Protein AF-A0A661F1F7-F1 (afdb_monomer)

Structure (mmCIF, N/CA/C/O backbone):
data_AF-A0A661F1F7-F1
#
_entry.id   AF-A0A661F1F7-F1
#
loop_
_atom_site.group_PDB
_atom_site.id
_atom_site.type_symbol
_atom_site.label_atom_id
_atom_site.label_alt_id
_atom_site.label_comp_id
_atom_site.label_asym_id
_atom_site.label_entity_id
_atom_site.label_seq_id
_atom_site.pdbx_PDB_ins_code
_atom_site.Cartn_x
_atom_site.Cartn_y
_atom_site.Cartn_z
_atom_site.occupancy
_atom_site.B_iso_or_equiv
_atom_site.auth_seq_id
_atom_site.auth_comp_id
_atom_site.auth_asym_id
_atom_site.auth_atom_id
_atom_site.pdbx_PDB_model_num
ATOM 1 N N . ALA A 1 1 ? -6.812 -30.779 -25.311 1.00 38.19 1 ALA A N 1
ATOM 2 C CA . ALA A 1 1 ? -6.553 -30.678 -23.864 1.00 38.19 1 ALA A CA 1
ATOM 3 C C . ALA A 1 1 ? -7.513 -29.640 -23.296 1.00 38.19 1 ALA A C 1
ATOM 5 O O . ALA A 1 1 ? -7.251 -28.452 -23.394 1.00 38.19 1 ALA A O 1
ATOM 6 N N . ALA A 1 2 ? -8.694 -30.080 -22.867 1.00 33.44 2 ALA A N 1
ATOM 7 C CA . ALA A 1 2 ? -9.775 -29.234 -22.368 1.00 33.44 2 ALA A CA 1
ATOM 8 C C . ALA A 1 2 ? -10.220 -29.859 -21.043 1.00 33.44 2 ALA A C 1
ATOM 10 O O . ALA A 1 2 ? -10.804 -30.939 -21.052 1.00 33.44 2 ALA A O 1
ATOM 11 N N . GLY A 1 3 ? -9.831 -29.260 -19.918 1.00 37.06 3 GLY A N 1
ATOM 12 C CA . GLY A 1 3 ? -10.095 -29.832 -18.592 1.00 37.06 3 GLY A CA 1
ATOM 13 C C . GLY A 1 3 ? -9.379 -29.158 -17.417 1.00 37.06 3 GLY A C 1
ATOM 14 O O . GLY A 1 3 ? -9.843 -29.289 -16.292 1.00 37.06 3 GLY A O 1
ATOM 15 N N . ASP A 1 4 ? -8.316 -28.380 -17.647 1.00 48.12 4 ASP A N 1
ATOM 16 C CA . ASP A 1 4 ? -7.450 -27.899 -16.550 1.00 48.12 4 ASP A CA 1
ATOM 17 C C . ASP A 1 4 ? -7.980 -26.671 -15.778 1.00 48.12 4 ASP A C 1
ATOM 19 O O . ASP A 1 4 ? -7.427 -26.301 -14.741 1.00 48.12 4 ASP A O 1
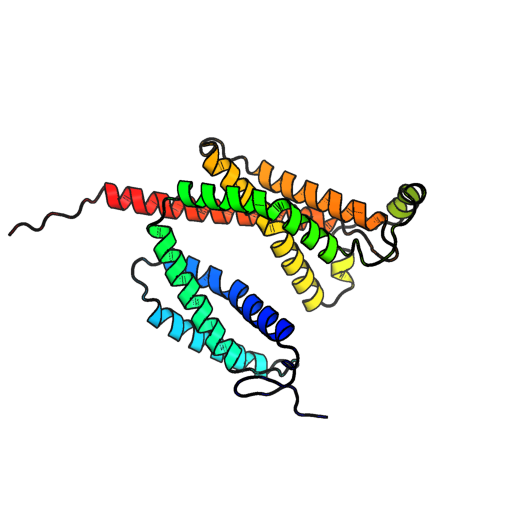ATOM 23 N N . GLY A 1 5 ? -9.065 -26.042 -16.241 1.00 46.12 5 GLY A N 1
ATOM 24 C CA . GLY A 1 5 ? -9.618 -24.814 -15.650 1.00 46.12 5 GLY A CA 1
ATOM 25 C C . GLY A 1 5 ? -10.604 -25.017 -14.494 1.00 46.12 5 GLY A C 1
ATOM 26 O O . GLY A 1 5 ? -10.891 -24.067 -13.770 1.00 46.12 5 GLY A O 1
ATOM 27 N N . PHE A 1 6 ? -11.109 -26.235 -14.271 1.00 47.19 6 PHE A N 1
ATOM 28 C CA . PHE A 1 6 ? -12.239 -26.457 -13.364 1.00 47.19 6 PHE A CA 1
ATOM 29 C C . PHE A 1 6 ? -11.905 -27.433 -12.243 1.00 47.19 6 PHE A C 1
ATOM 31 O O . PHE A 1 6 ? -11.475 -28.558 -12.484 1.00 47.19 6 PHE A O 1
ATOM 38 N N . GLY A 1 7 ? -12.156 -27.017 -11.001 1.00 53.84 7 GLY A N 1
ATOM 39 C CA . GLY A 1 7 ? -12.044 -27.900 -9.850 1.00 53.84 7 GLY A CA 1
ATOM 40 C C . GLY A 1 7 ? -12.915 -27.455 -8.685 1.00 53.84 7 GLY A C 1
ATOM 41 O O . GLY A 1 7 ? -12.852 -26.310 -8.243 1.00 53.84 7 GLY A O 1
ATOM 42 N N . TRP A 1 8 ? -13.694 -28.396 -8.146 1.00 51.69 8 TRP A N 1
ATOM 43 C CA . TRP A 1 8 ? -14.556 -28.184 -6.974 1.00 51.69 8 TRP A CA 1
ATOM 44 C C . TRP A 1 8 ? -13.779 -27.709 -5.732 1.00 51.69 8 TRP A C 1
ATOM 46 O O . TRP A 1 8 ? -14.323 -26.986 -4.902 1.00 51.69 8 TRP A O 1
ATOM 56 N N . LEU A 1 9 ? -12.496 -28.078 -5.630 1.00 51.69 9 LEU A N 1
ATOM 57 C CA . LEU A 1 9 ? -11.576 -27.641 -4.573 1.00 51.69 9 LEU A CA 1
ATOM 58 C C . LEU A 1 9 ? -10.325 -26.947 -5.136 1.00 51.69 9 LEU A C 1
ATOM 60 O O . LEU A 1 9 ? -9.917 -25.917 -4.612 1.00 51.69 9 LEU A O 1
ATOM 64 N N . LEU A 1 10 ? -9.732 -27.470 -6.213 1.00 51.47 10 LEU A N 1
ATOM 65 C CA . LEU A 1 10 ? -8.545 -26.918 -6.876 1.00 51.47 10 LEU A CA 1
ATOM 66 C C . LEU A 1 10 ? -8.661 -27.169 -8.384 1.00 51.47 10 LEU A C 1
ATOM 68 O O . LEU A 1 10 ? -8.836 -28.318 -8.781 1.00 51.47 10 LEU A O 1
ATOM 72 N N . ALA A 1 11 ? -8.560 -26.130 -9.218 1.00 50.84 11 ALA A N 1
ATOM 73 C CA . ALA A 1 11 ? -8.387 -26.317 -10.664 1.00 50.84 11 ALA A CA 1
ATOM 74 C C . ALA A 1 11 ? -6.936 -26.739 -10.971 1.00 50.84 11 ALA A C 1
ATOM 76 O O . ALA A 1 11 ? -6.026 -26.419 -10.197 1.00 50.84 11 ALA A O 1
ATOM 77 N N . GLY A 1 12 ? -6.722 -27.431 -12.096 1.00 49.00 12 GLY A N 1
ATOM 78 C CA . GLY A 1 12 ? -5.469 -28.107 -12.475 1.00 49.00 12 GLY A CA 1
ATOM 79 C C . GLY A 1 12 ? -4.208 -27.230 -12.512 1.00 49.00 12 GLY A C 1
ATOM 80 O O . GLY A 1 12 ? -3.094 -27.744 -12.453 1.00 49.00 12 GLY A O 1
ATOM 81 N N . GLU A 1 13 ? -4.348 -25.903 -12.504 1.00 51.25 13 GLU A N 1
ATOM 82 C CA . GLU A 1 13 ? -3.225 -24.960 -12.410 1.00 51.25 13 GLU A CA 1
ATOM 83 C C . GLU A 1 13 ? -2.526 -24.910 -11.028 1.00 51.25 13 GLU A C 1
ATOM 85 O O . GLU A 1 13 ? -1.436 -24.343 -10.914 1.00 51.25 13 GLU A O 1
ATOM 90 N N . CYS A 1 14 ? -3.081 -25.525 -9.971 1.00 53.84 14 CYS A N 1
ATOM 91 C CA . CYS A 1 14 ? -2.423 -25.653 -8.653 1.00 53.84 14 CYS A CA 1
ATOM 92 C C . CYS A 1 14 ? -1.445 -26.847 -8.567 1.00 53.84 14 CYS A C 1
ATOM 94 O O . CYS A 1 14 ? -1.344 -27.497 -7.531 1.00 53.84 14 CYS A O 1
ATOM 96 N N . ASN A 1 15 ? -0.669 -27.123 -9.620 1.00 52.09 15 ASN A N 1
ATOM 97 C CA . ASN A 1 15 ? 0.319 -28.216 -9.617 1.00 52.09 15 ASN A CA 1
ATOM 98 C C . ASN A 1 15 ? 1.641 -27.869 -8.882 1.00 52.09 15 ASN A C 1
ATOM 100 O O . ASN A 1 15 ? 2.529 -28.704 -8.751 1.00 52.09 15 ASN A O 1
ATOM 104 N N . ALA A 1 16 ? 1.782 -26.641 -8.363 1.00 55.47 16 ALA A N 1
ATOM 105 C CA . ALA A 1 16 ? 2.915 -26.215 -7.538 1.00 55.47 16 ALA A CA 1
ATOM 106 C C . ALA A 1 16 ? 2.420 -25.448 -6.302 1.00 55.47 16 ALA A C 1
ATOM 108 O O . ALA A 1 16 ? 1.928 -24.320 -6.413 1.00 55.47 16 ALA A O 1
ATOM 109 N N . GLY A 1 17 ? 2.575 -26.044 -5.113 1.00 66.75 17 GLY A N 1
ATOM 110 C CA . GLY A 1 17 ? 2.025 -25.528 -3.851 1.00 66.75 17 GLY A CA 1
ATOM 111 C C . GLY A 1 17 ? 2.350 -24.056 -3.561 1.00 66.75 17 GLY A C 1
ATOM 112 O O . GLY A 1 17 ? 1.501 -23.335 -3.047 1.00 66.75 17 GLY A O 1
ATOM 113 N N . LEU A 1 18 ? 3.521 -23.561 -3.980 1.00 67.44 18 LEU A N 1
ATOM 114 C CA . LEU A 1 18 ? 3.933 -22.171 -3.747 1.00 67.44 18 LEU A CA 1
ATOM 115 C C . LEU A 1 18 ? 3.101 -21.143 -4.539 1.00 67.44 18 LEU A C 1
ATOM 117 O O . LEU A 1 18 ? 2.732 -20.105 -3.994 1.00 67.44 18 LEU A O 1
ATOM 121 N N . ARG A 1 19 ? 2.773 -21.425 -5.810 1.00 66.94 19 ARG A N 1
ATOM 122 C CA . ARG A 1 19 ? 1.934 -20.531 -6.636 1.00 66.94 19 ARG A CA 1
ATOM 123 C C . ARG A 1 19 ? 0.493 -20.517 -6.139 1.00 66.94 19 ARG A C 1
ATOM 125 O O . ARG A 1 19 ? -0.134 -19.463 -6.111 1.00 66.94 19 ARG A O 1
ATOM 132 N N . CYS A 1 20 ? 0.008 -21.675 -5.696 1.00 72.25 20 CYS A N 1
ATOM 133 C CA . CYS A 1 20 ? -1.315 -21.822 -5.099 1.00 72.25 20 CYS A CA 1
ATOM 134 C C . CYS A 1 20 ? -1.430 -20.974 -3.819 1.00 72.25 20 CYS A C 1
ATOM 136 O O . CYS A 1 20 ? -2.332 -20.149 -3.692 1.00 72.25 20 CYS A O 1
ATOM 138 N N . VAL A 1 21 ? -0.453 -21.091 -2.910 1.00 72.88 21 VAL A N 1
ATOM 139 C CA . VAL A 1 21 ? -0.390 -20.298 -1.671 1.00 72.88 21 VAL A CA 1
ATOM 140 C C . VAL A 1 21 ? -0.261 -18.803 -1.961 1.00 72.88 21 VAL A C 1
ATOM 142 O O . VAL A 1 21 ? -0.979 -18.008 -1.362 1.00 72.88 21 VAL A O 1
ATOM 145 N N . ALA A 1 22 ? 0.598 -18.402 -2.902 1.00 71.12 22 ALA A N 1
ATOM 146 C CA . ALA A 1 22 ? 0.743 -16.996 -3.278 1.00 71.12 22 ALA A CA 1
ATOM 147 C C . ALA A 1 22 ? -0.571 -16.405 -3.816 1.00 71.12 22 ALA A C 1
ATOM 149 O O . ALA A 1 22 ? -0.933 -15.289 -3.445 1.00 71.12 22 ALA A O 1
ATOM 150 N N . ARG A 1 23 ? -1.319 -17.167 -4.625 1.00 74.31 23 ARG A N 1
ATOM 151 C CA . ARG A 1 23 ? -2.642 -16.768 -5.127 1.00 74.31 23 ARG A CA 1
ATOM 152 C C . ARG A 1 23 ? -3.662 -16.641 -3.994 1.00 74.31 23 AR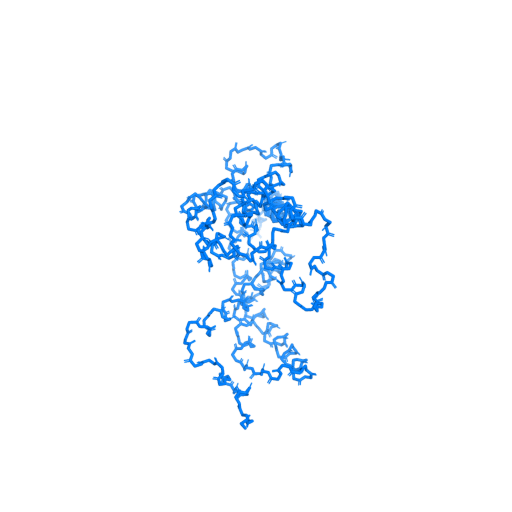G A C 1
ATOM 154 O O . ARG A 1 23 ? -4.336 -15.624 -3.902 1.00 74.31 23 ARG A O 1
ATOM 161 N N . LEU A 1 24 ? -3.706 -17.612 -3.081 1.00 75.00 24 LEU A N 1
ATOM 162 C CA . LEU A 1 24 ? -4.586 -17.606 -1.902 1.00 75.00 24 LEU A CA 1
ATOM 163 C C . LEU A 1 24 ? -4.311 -16.430 -0.951 1.00 75.00 24 LEU A C 1
ATOM 165 O O . LEU A 1 24 ? -5.241 -15.841 -0.394 1.00 75.00 24 LEU A O 1
ATOM 169 N N . ILE A 1 25 ? -3.035 -16.092 -0.758 1.00 76.88 25 ILE A N 1
ATOM 170 C CA . ILE A 1 25 ? -2.602 -14.923 0.014 1.00 76.88 25 ILE A CA 1
ATOM 171 C C . ILE A 1 25 ? -2.974 -13.635 -0.729 1.00 76.88 25 ILE A C 1
ATOM 173 O O . ILE A 1 25 ? -3.465 -12.702 -0.099 1.00 76.88 25 ILE A O 1
ATOM 177 N N . GLY A 1 26 ? -2.782 -13.590 -2.051 1.00 74.50 26 GLY A N 1
ATOM 178 C CA . GLY A 1 26 ? -3.153 -12.455 -2.898 1.00 74.50 26 GLY A CA 1
ATOM 179 C C . GLY A 1 26 ? -4.648 -12.140 -2.837 1.00 74.50 26 GLY A C 1
ATOM 180 O O . GLY A 1 26 ? -5.022 -11.005 -2.539 1.00 74.50 26 GLY A O 1
ATOM 181 N N . ASP A 1 27 ? -5.495 -13.160 -3.006 1.00 75.56 27 ASP A N 1
ATOM 182 C CA . ASP A 1 27 ? -6.951 -13.055 -2.843 1.00 75.56 27 ASP A CA 1
ATOM 183 C C . ASP A 1 27 ? -7.312 -12.520 -1.446 1.00 75.56 27 ASP A C 1
ATOM 185 O O . ASP A 1 27 ? -8.220 -11.703 -1.283 1.00 75.56 27 ASP A O 1
ATOM 189 N N . GLY A 1 28 ? -6.565 -12.941 -0.424 1.00 74.69 28 GLY A N 1
ATOM 190 C CA . GLY A 1 28 ? -6.769 -12.492 0.946 1.00 74.69 28 GLY A CA 1
ATOM 191 C C . GLY A 1 28 ? -6.383 -11.054 1.224 1.00 74.69 28 GLY A C 1
ATOM 192 O O . GLY A 1 28 ? -7.145 -10.326 1.863 1.00 74.69 28 GLY A O 1
ATOM 193 N N . LEU A 1 29 ? -5.229 -10.623 0.721 1.00 77.69 29 LEU A N 1
ATOM 194 C CA . LEU A 1 29 ? -4.752 -9.246 0.834 1.00 77.69 29 LEU A CA 1
ATOM 195 C C . LEU A 1 29 ? -5.706 -8.248 0.173 1.00 77.69 29 LEU A C 1
ATOM 197 O O . LEU A 1 29 ? -5.812 -7.120 0.647 1.00 77.69 29 LEU A O 1
ATOM 201 N N . ALA A 1 30 ? -6.430 -8.665 -0.867 1.00 78.81 30 ALA A N 1
ATOM 202 C CA . ALA A 1 30 ? -7.435 -7.829 -1.515 1.00 78.81 30 ALA A CA 1
ATOM 203 C C . ALA A 1 30 ? -8.690 -7.624 -0.645 1.00 78.81 30 ALA A C 1
ATOM 205 O O . ALA A 1 30 ? -9.259 -6.533 -0.622 1.00 78.81 30 ALA A O 1
ATOM 206 N N . VAL A 1 31 ? -9.122 -8.652 0.093 1.00 82.81 31 VAL A N 1
ATOM 207 C CA . VAL A 1 31 ? -10.411 -8.647 0.810 1.00 82.81 31 VAL A CA 1
ATOM 208 C C . VAL A 1 31 ? -10.275 -8.270 2.291 1.00 82.81 31 VAL A C 1
ATOM 210 O O . VAL A 1 31 ? -11.175 -7.655 2.866 1.00 82.81 31 VAL A O 1
ATOM 213 N N . ALA A 1 32 ? -9.147 -8.579 2.931 1.00 84.19 32 ALA A N 1
ATOM 214 C CA . ALA A 1 32 ? -8.931 -8.296 4.350 1.00 84.19 32 ALA A CA 1
ATOM 215 C C . ALA A 1 32 ? -9.079 -6.802 4.734 1.00 84.19 32 ALA A C 1
ATOM 217 O O . ALA A 1 32 ? -9.717 -6.530 5.759 1.00 84.19 32 ALA A O 1
ATOM 218 N N . PRO A 1 33 ? -8.590 -5.814 3.949 1.00 85.00 33 PRO A N 1
ATOM 219 C CA . PRO A 1 33 ? -8.785 -4.393 4.254 1.00 85.00 33 PRO A CA 1
ATOM 220 C C . PRO A 1 33 ? -10.262 -3.985 4.299 1.00 85.00 33 PRO A C 1
ATOM 222 O O . PRO A 1 33 ? -10.651 -3.177 5.143 1.00 85.00 33 PRO A O 1
ATOM 225 N N . LEU A 1 34 ? -11.102 -4.588 3.451 1.00 86.62 34 LEU A N 1
ATOM 226 C CA . LEU A 1 34 ? -12.547 -4.360 3.465 1.00 86.62 34 LEU A CA 1
ATOM 227 C C . LEU A 1 34 ? -13.161 -4.831 4.789 1.00 86.62 34 LEU A C 1
ATOM 229 O O . LEU A 1 34 ? -13.959 -4.115 5.391 1.00 86.62 34 LEU A O 1
ATOM 233 N N . GLY A 1 35 ? -12.737 -5.995 5.290 1.00 86.81 35 GLY A N 1
ATOM 234 C CA . GLY A 1 35 ? -13.143 -6.488 6.608 1.00 86.81 35 GLY A CA 1
ATOM 235 C C . GLY A 1 35 ? -12.768 -5.525 7.741 1.00 86.81 35 GLY A C 1
ATOM 236 O O . GLY A 1 35 ? -13.588 -5.255 8.621 1.00 86.81 35 GLY A O 1
ATOM 237 N N . ILE A 1 36 ? -11.564 -4.942 7.695 1.00 87.00 36 ILE A N 1
ATOM 238 C CA . ILE A 1 36 ? -11.131 -3.924 8.668 1.00 87.00 36 ILE A CA 1
ATOM 239 C C . ILE A 1 36 ? -12.044 -2.693 8.593 1.00 87.00 36 ILE A C 1
ATOM 241 O O . ILE A 1 36 ? -12.508 -2.217 9.628 1.00 87.00 36 ILE A O 1
ATOM 245 N N . LEU A 1 37 ? -12.350 -2.201 7.388 1.00 88.00 37 LEU A N 1
ATOM 246 C CA . LEU A 1 37 ? -13.219 -1.036 7.191 1.00 88.00 37 LEU A CA 1
ATOM 247 C C . LEU A 1 37 ? -14.637 -1.268 7.713 1.00 88.00 37 LEU A C 1
ATOM 249 O O . LEU A 1 37 ? -15.175 -0.411 8.412 1.00 88.00 37 LEU A O 1
ATOM 253 N N . ILE A 1 38 ? -15.210 -2.444 7.447 1.00 88.75 38 ILE A N 1
ATOM 254 C CA . ILE A 1 38 ? -16.516 -2.855 7.976 1.00 88.75 38 ILE A CA 1
ATOM 255 C C . ILE A 1 38 ? -16.498 -2.829 9.510 1.00 88.75 38 ILE A C 1
ATOM 257 O O . ILE A 1 38 ? -17.401 -2.275 10.139 1.00 88.75 38 ILE A O 1
ATOM 261 N N . A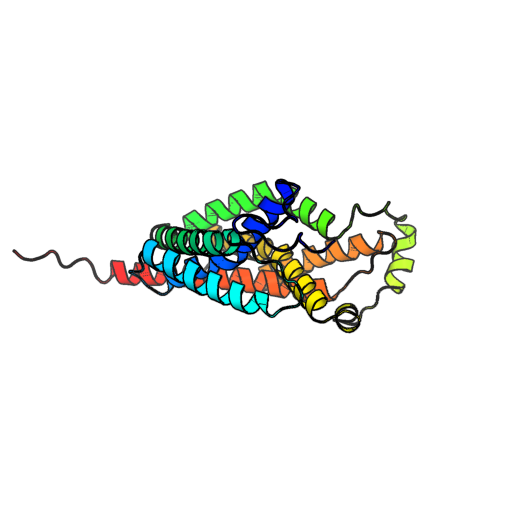LA A 1 39 ? -15.450 -3.378 10.128 1.00 88.56 39 ALA A N 1
ATOM 262 C CA . ALA A 1 39 ? -15.309 -3.336 11.576 1.00 88.56 39 ALA A CA 1
ATOM 263 C C . ALA A 1 39 ? -15.133 -1.914 12.112 1.00 88.56 39 ALA A C 1
ATOM 265 O O . ALA A 1 39 ? -15.609 -1.639 13.204 1.00 88.56 39 ALA A O 1
ATOM 266 N N . LEU A 1 40 ? -14.471 -1.002 11.400 1.00 84.50 40 LEU A N 1
ATOM 267 C CA . LEU A 1 40 ? -14.319 0.389 11.839 1.00 84.50 40 LEU A CA 1
ATOM 268 C C . LEU A 1 40 ? -15.630 1.180 11.725 1.00 84.50 40 LEU A C 1
ATOM 270 O O . LEU A 1 40 ? -15.960 1.916 12.657 1.00 84.50 40 LEU A O 1
ATOM 274 N N . ALA A 1 41 ? -16.383 0.979 10.640 1.00 86.25 41 ALA A N 1
ATOM 275 C CA . ALA A 1 41 ? -17.650 1.656 10.368 1.00 86.25 41 ALA A CA 1
ATOM 276 C C . ALA A 1 41 ? -18.779 1.223 11.316 1.00 86.25 41 ALA A C 1
ATOM 278 O O . ALA A 1 41 ? -19.595 2.047 11.720 1.00 86.25 41 ALA A O 1
ATOM 279 N N . PHE A 1 42 ? -18.807 -0.050 11.720 1.00 83.75 42 PHE A N 1
ATOM 280 C CA . PHE A 1 42 ? -19.876 -0.595 12.554 1.00 83.75 42 PHE A CA 1
ATOM 281 C C . PHE A 1 42 ? -19.334 -1.158 13.873 1.00 83.75 42 PHE A C 1
ATOM 283 O O . PHE A 1 42 ? -18.357 -1.905 13.916 1.00 83.75 42 PHE A O 1
ATOM 290 N N . SER A 1 43 ? -19.966 -0.814 14.995 1.00 71.25 43 SER A N 1
ATOM 291 C CA . SER A 1 43 ? -19.511 -1.213 16.334 1.00 71.25 43 SER A CA 1
ATOM 292 C C . SER A 1 43 ? -19.815 -2.671 16.692 1.00 71.25 43 SER A C 1
ATOM 294 O O . SER A 1 43 ? -19.042 -3.257 17.444 1.00 71.25 43 SER A O 1
ATOM 296 N N . ASN A 1 44 ? -20.875 -3.270 16.133 1.00 76.81 44 ASN A N 1
ATOM 297 C CA . ASN A 1 44 ? -21.431 -4.538 16.625 1.00 76.81 44 ASN A CA 1
ATOM 298 C C . ASN A 1 44 ? -21.557 -5.645 15.557 1.00 76.81 44 ASN A C 1
ATOM 300 O O . ASN A 1 44 ? -22.513 -6.420 15.542 1.00 76.81 44 ASN A O 1
ATOM 304 N N . ILE A 1 45 ? -20.604 -5.716 14.622 1.00 83.62 45 ILE A N 1
ATOM 305 C CA . ILE A 1 45 ? -20.598 -6.751 13.577 1.00 83.62 45 ILE A CA 1
ATOM 306 C C . ILE A 1 45 ? -19.926 -8.028 14.081 1.00 83.62 45 ILE A C 1
ATOM 308 O O . ILE A 1 45 ? -18.772 -8.018 14.494 1.00 83.62 45 ILE A O 1
ATOM 312 N N . SER A 1 46 ? -20.629 -9.158 13.997 1.00 87.12 46 SER A N 1
ATOM 313 C CA . SER A 1 46 ? -20.063 -10.467 14.335 1.00 87.12 46 SER A CA 1
ATOM 314 C C . SER A 1 46 ? -19.193 -11.014 13.188 1.00 87.12 46 SER A C 1
ATOM 316 O O . SER A 1 46 ? -19.706 -11.077 12.066 1.00 87.12 46 SER A O 1
ATOM 318 N N . PRO A 1 47 ? -17.978 -11.541 13.447 1.00 85.19 47 PRO A N 1
ATOM 319 C CA . PRO A 1 47 ? -17.134 -12.163 12.418 1.00 85.19 47 PRO A CA 1
ATOM 320 C C . PRO A 1 47 ? -17.823 -13.300 11.647 1.00 85.19 47 PRO A C 1
ATOM 322 O O . PRO A 1 47 ? -17.580 -13.481 10.460 1.00 85.19 47 PRO A O 1
ATOM 325 N N . LYS A 1 48 ? -18.737 -14.034 12.303 1.00 87.81 48 LYS A N 1
ATOM 326 C CA . LYS A 1 48 ? -19.525 -15.113 11.681 1.00 87.81 48 LYS A CA 1
ATOM 327 C C . LYS A 1 48 ? -20.444 -14.603 10.564 1.00 87.81 48 LYS A C 1
ATOM 329 O O . LYS A 1 48 ? -20.477 -15.188 9.490 1.00 87.81 48 LYS A O 1
ATOM 334 N N . ARG A 1 49 ? -21.175 -13.504 10.794 1.00 87.25 49 ARG A N 1
ATOM 335 C CA . ARG A 1 49 ? -22.037 -12.894 9.761 1.00 87.25 49 ARG A CA 1
ATOM 336 C C . ARG A 1 49 ? -21.213 -12.369 8.591 1.00 87.25 49 ARG A C 1
ATOM 338 O O . ARG A 1 49 ? -21.622 -12.533 7.448 1.00 87.25 49 ARG A O 1
ATOM 345 N N . THR A 1 50 ? -20.045 -11.789 8.860 1.00 87.56 50 THR A N 1
ATOM 346 C CA . THR A 1 50 ? -19.172 -11.290 7.794 1.00 87.56 50 THR A CA 1
ATOM 347 C C . THR A 1 50 ? -18.514 -12.414 7.002 1.00 87.56 50 THR A C 1
ATOM 349 O O . THR A 1 50 ? -18.381 -12.282 5.793 1.00 87.56 50 THR A O 1
ATOM 352 N N . PHE A 1 51 ? -18.195 -13.548 7.632 1.00 89.56 51 PHE A N 1
ATOM 353 C CA . PHE A 1 51 ? -17.784 -14.759 6.916 1.00 89.56 51 PHE A CA 1
ATOM 354 C C . PHE A 1 51 ? -18.845 -15.186 5.891 1.00 89.56 51 PHE A C 1
ATOM 356 O O . PHE A 1 51 ? -18.530 -15.336 4.715 1.00 89.56 51 PHE A O 1
ATOM 363 N N . VAL A 1 52 ? -20.113 -15.298 6.314 1.00 89.88 52 VAL A N 1
ATOM 364 C CA . VAL A 1 52 ? -21.232 -15.652 5.420 1.00 89.88 52 VAL A CA 1
ATOM 365 C C . VAL A 1 52 ? -21.399 -14.622 4.302 1.00 89.88 52 VAL A C 1
ATOM 367 O O . VAL A 1 52 ? -21.545 -15.001 3.145 1.00 89.88 52 VAL A O 1
ATOM 370 N N . ALA A 1 53 ? -21.315 -13.326 4.614 1.00 87.56 53 ALA A N 1
ATOM 371 C CA . ALA A 1 53 ? -21.373 -12.278 3.596 1.00 87.56 53 ALA A CA 1
ATOM 372 C C . ALA A 1 53 ? -20.231 -12.411 2.571 1.00 87.56 53 ALA A C 1
ATOM 374 O O . ALA A 1 53 ? -20.462 -12.289 1.371 1.00 87.56 53 ALA A O 1
ATOM 375 N N . GLY A 1 54 ? -19.016 -12.722 3.034 1.00 86.00 54 GLY A N 1
ATOM 376 C CA . GLY A 1 54 ? -17.862 -12.981 2.176 1.00 86.00 54 GLY A CA 1
ATOM 377 C C . GLY A 1 54 ? -18.042 -14.208 1.281 1.00 86.00 54 GLY A C 1
ATOM 378 O O . GLY A 1 54 ? -17.641 -14.158 0.122 1.00 86.00 54 GLY A O 1
ATOM 379 N N . LEU A 1 55 ? -18.704 -15.267 1.765 1.00 88.06 55 LEU A N 1
ATOM 380 C CA . LEU A 1 55 ? -19.075 -16.419 0.935 1.00 88.06 55 LEU A CA 1
ATOM 381 C C . LEU A 1 55 ? -20.081 -16.039 -0.154 1.00 88.06 55 LEU A C 1
ATOM 383 O O . LEU A 1 55 ? -19.886 -16.405 -1.307 1.00 88.06 55 LEU A O 1
ATOM 387 N N . VAL A 1 56 ? -21.132 -15.288 0.189 1.00 89.25 56 VAL A N 1
ATOM 388 C CA . VAL A 1 56 ? -22.165 -14.864 -0.773 1.00 89.25 56 VAL A CA 1
ATOM 389 C C . VAL A 1 56 ? -21.561 -13.980 -1.8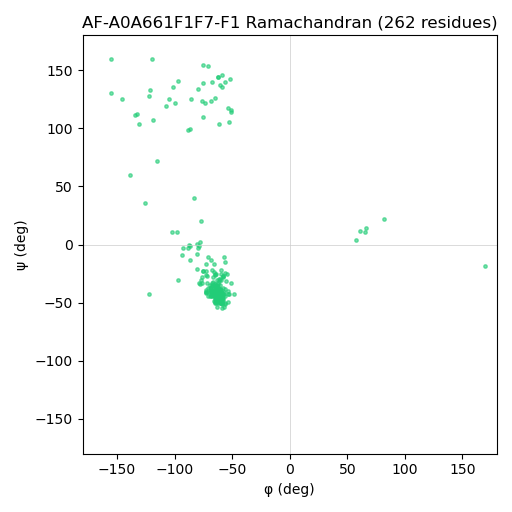64 1.00 89.25 56 VAL A C 1
ATOM 391 O O . VAL A 1 56 ? -21.768 -14.232 -3.049 1.00 89.25 56 VAL A O 1
ATOM 394 N N . ILE A 1 57 ? -20.763 -12.982 -1.474 1.00 86.50 57 ILE A N 1
ATOM 395 C CA . ILE A 1 57 ? -20.048 -12.114 -2.419 1.00 86.50 57 ILE A CA 1
ATOM 396 C C . ILE A 1 57 ? -19.063 -12.938 -3.251 1.00 86.50 57 ILE A C 1
ATOM 398 O O . ILE A 1 57 ? -18.988 -12.770 -4.464 1.00 86.50 57 ILE A O 1
ATOM 402 N N . GLY A 1 58 ? -18.323 -13.848 -2.612 1.00 85.25 58 GLY A N 1
ATOM 403 C CA . GLY A 1 58 ? -17.371 -14.722 -3.284 1.00 85.25 58 GLY A CA 1
ATOM 404 C C . GLY A 1 58 ? -18.037 -15.574 -4.359 1.00 85.25 58 GLY A C 1
ATOM 405 O O . GLY A 1 58 ? -17.520 -15.623 -5.468 1.00 85.25 58 GLY A O 1
ATOM 406 N N . LEU A 1 59 ? -19.194 -16.163 -4.053 1.00 86.12 59 LEU A N 1
ATOM 407 C CA . LEU A 1 59 ? -19.986 -16.980 -4.970 1.00 86.12 59 LEU A CA 1
ATOM 408 C C . LEU A 1 59 ? -20.554 -16.146 -6.123 1.00 86.12 59 LEU A C 1
ATOM 410 O O . LEU A 1 59 ? -20.534 -16.592 -7.265 1.00 86.12 59 LEU A O 1
ATOM 414 N N . PHE A 1 60 ? -20.997 -14.917 -5.851 1.00 85.81 60 PHE A N 1
ATOM 415 C CA . PHE A 1 60 ? -21.451 -13.999 -6.896 1.00 85.81 60 PHE A CA 1
ATOM 416 C C . PHE A 1 60 ? -20.318 -13.599 -7.851 1.00 85.81 60 PHE A C 1
ATOM 418 O O . PHE A 1 60 ? -20.499 -13.621 -9.064 1.00 85.81 60 PHE A O 1
ATOM 425 N N . ILE A 1 61 ? -19.129 -13.285 -7.326 1.00 83.06 61 ILE A N 1
ATOM 426 C CA . ILE A 1 61 ? -17.952 -12.985 -8.155 1.00 83.06 61 ILE A CA 1
ATOM 427 C C . ILE A 1 61 ? -17.555 -14.212 -8.980 1.00 83.06 61 ILE A C 1
ATOM 429 O O . ILE A 1 61 ? -17.254 -14.071 -10.159 1.00 83.06 61 ILE A O 1
ATOM 433 N N . GLU A 1 62 ? -17.585 -15.403 -8.386 1.00 82.62 62 GLU A N 1
ATOM 434 C CA . GLU A 1 62 ? -17.293 -16.657 -9.084 1.00 82.62 62 GLU A CA 1
ATOM 435 C C . GLU A 1 62 ? -18.270 -16.901 -10.244 1.00 82.62 62 GLU A C 1
ATOM 437 O O . GLU A 1 62 ? -17.868 -17.244 -11.354 1.00 82.62 62 GLU A O 1
ATOM 442 N N . PHE A 1 63 ? -19.559 -16.641 -10.006 1.00 82.50 63 PHE A N 1
ATOM 443 C CA . PHE A 1 63 ? -20.596 -16.700 -11.028 1.00 82.50 63 PHE A CA 1
ATOM 444 C C . PHE A 1 63 ? -20.343 -15.695 -12.158 1.00 82.50 63 PHE A C 1
ATOM 446 O O . PHE A 1 63 ? -20.476 -16.052 -13.321 1.00 82.50 63 PHE A O 1
ATOM 453 N N . LEU A 1 64 ? -19.922 -14.463 -11.855 1.00 81.12 64 LEU A N 1
ATOM 454 C CA . LEU A 1 64 ? -19.532 -13.494 -12.888 1.00 81.12 64 LEU A CA 1
ATOM 455 C C . LEU A 1 64 ? -18.282 -13.948 -13.661 1.00 81.12 64 LEU A C 1
ATOM 457 O O . LEU A 1 64 ? -18.225 -13.786 -14.877 1.00 81.12 64 LEU A O 1
ATOM 461 N N . GLN A 1 65 ? -17.301 -14.542 -12.975 1.00 75.94 65 GLN A N 1
ATOM 462 C CA . GLN A 1 65 ? -16.072 -15.066 -13.581 1.00 75.94 65 GLN A CA 1
ATOM 463 C C . GLN A 1 65 ? -16.335 -16.242 -14.529 1.00 75.94 65 GLN A C 1
ATOM 465 O O . GLN A 1 65 ? -15.586 -16.407 -15.488 1.00 75.94 65 GLN A O 1
ATOM 470 N N . PHE A 1 66 ? -17.425 -16.990 -14.336 1.00 70.56 66 PHE A N 1
ATOM 471 C CA . PHE A 1 66 ? -17.881 -18.017 -15.277 1.00 70.56 66 PHE A CA 1
ATOM 472 C C . PHE A 1 66 ? -18.196 -17.456 -16.675 1.00 70.56 66 PHE A C 1
ATOM 474 O O . PHE A 1 66 ? -17.998 -18.143 -17.674 1.00 70.56 66 PHE A O 1
ATOM 481 N N . PHE A 1 67 ? -18.644 -16.198 -16.765 1.00 74.44 67 PHE A N 1
ATOM 482 C CA . PHE A 1 67 ? -18.930 -15.526 -18.039 1.00 74.44 67 PHE A CA 1
ATOM 483 C C . PHE A 1 67 ? -17.708 -14.818 -18.645 1.00 74.44 67 PHE A C 1
ATOM 485 O O . PHE A 1 67 ? -17.799 -14.270 -19.743 1.00 74.44 67 PHE A O 1
ATOM 492 N N . ILE A 1 68 ? -16.564 -14.818 -17.952 1.00 73.00 68 ILE A N 1
ATOM 493 C CA . ILE A 1 68 ? -15.314 -14.217 -18.425 1.00 73.00 68 ILE A CA 1
ATOM 494 C C . ILE A 1 68 ? -14.434 -15.315 -19.036 1.00 73.00 68 ILE A C 1
ATOM 496 O O . ILE A 1 68 ? -14.326 -16.419 -18.507 1.00 73.00 68 ILE A O 1
ATOM 500 N N . ALA A 1 69 ? -13.756 -14.993 -20.143 1.00 4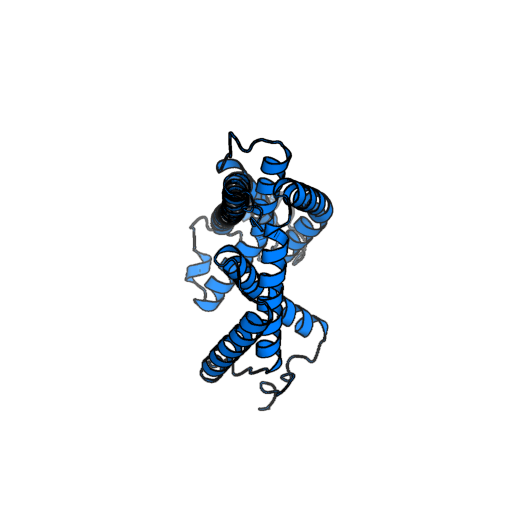7.91 69 ALA A N 1
ATOM 501 C CA . ALA A 1 69 ? -12.950 -15.923 -20.945 1.00 47.91 69 ALA A CA 1
ATOM 502 C C . ALA A 1 69 ? -11.825 -16.659 -20.182 1.00 47.91 69 ALA A C 1
ATOM 504 O O . ALA A 1 69 ? -11.237 -17.591 -20.725 1.00 47.91 69 ALA A O 1
ATOM 505 N N . SER A 1 70 ? -11.511 -16.260 -18.944 1.00 58.00 70 SER A N 1
ATOM 506 C CA . SER A 1 70 ? -10.510 -16.930 -18.116 1.00 58.00 70 SER A CA 1
ATOM 507 C C . SER A 1 70 ? -10.975 -18.287 -17.585 1.00 58.00 70 SER A C 1
ATOM 509 O O . SER A 1 70 ? -10.116 -19.121 -17.338 1.00 58.00 70 SER A O 1
ATOM 511 N N . GLY A 1 71 ? -12.283 -18.536 -17.413 1.00 50.50 71 GLY A N 1
ATOM 512 C CA . GLY A 1 71 ? -12.859 -19.865 -17.138 1.00 50.50 71 GLY A CA 1
ATOM 513 C C . GLY A 1 71 ? -12.350 -20.624 -15.899 1.00 50.50 71 GLY A C 1
ATOM 514 O O . GLY A 1 71 ? -12.756 -21.763 -15.690 1.00 50.50 71 GLY A O 1
ATOM 515 N N . VAL A 1 72 ? -11.471 -20.043 -15.074 1.00 57.69 72 VAL A N 1
ATOM 516 C CA . VAL A 1 72 ? -10.927 -20.710 -13.885 1.00 57.69 72 VAL A CA 1
ATOM 517 C C . VAL A 1 72 ? -11.866 -20.481 -12.714 1.00 57.69 72 VAL A C 1
ATOM 519 O O . VAL A 1 72 ? -11.807 -19.423 -12.088 1.00 57.69 72 VAL A O 1
ATOM 522 N N . SER A 1 73 ? -12.700 -21.481 -12.415 1.00 55.44 73 SER A N 1
ATOM 523 C CA . SER A 1 73 ? -13.528 -21.484 -11.211 1.00 55.44 73 SER A CA 1
ATOM 524 C C . SER A 1 73 ? -12.977 -22.437 -10.147 1.00 55.44 73 SER A C 1
ATOM 526 O O . SER A 1 73 ? -12.743 -23.620 -10.413 1.00 55.44 73 SER A O 1
ATOM 528 N N . GLN A 1 74 ? -12.742 -21.912 -8.942 1.00 67.38 74 GLN A N 1
ATOM 529 C CA . GLN A 1 74 ? -12.224 -22.642 -7.787 1.00 67.38 74 GLN A CA 1
ATOM 530 C C . GLN A 1 74 ? -13.051 -22.330 -6.537 1.00 67.38 74 GLN A C 1
ATOM 532 O O . GLN A 1 74 ? -12.953 -21.246 -5.956 1.00 67.38 74 GLN A O 1
ATOM 537 N N . GLY A 1 75 ? -13.783 -23.331 -6.038 1.00 69.38 75 GLY A N 1
ATOM 538 C CA . GLY A 1 75 ? -14.577 -23.213 -4.806 1.00 69.38 75 GLY A CA 1
ATOM 539 C C . GLY A 1 75 ? -13.764 -22.777 -3.575 1.00 69.38 75 GLY A C 1
ATOM 540 O O . GLY A 1 75 ? -14.299 -22.139 -2.665 1.00 69.38 75 GLY A O 1
ATOM 541 N N . LEU A 1 76 ? -12.449 -23.032 -3.563 1.00 76.06 76 LEU A N 1
ATOM 542 C CA . LEU A 1 76 ? -11.544 -22.584 -2.504 1.00 76.06 76 LEU A CA 1
ATOM 543 C C . LEU A 1 76 ? -11.388 -21.055 -2.448 1.00 76.06 76 LEU A C 1
ATOM 545 O O . LEU A 1 76 ? -11.260 -20.514 -1.351 1.00 76.06 76 LEU A O 1
ATOM 549 N N . SER A 1 77 ? -11.457 -20.337 -3.578 1.00 75.69 77 SER A N 1
ATOM 550 C CA . SER A 1 77 ? -11.378 -18.865 -3.570 1.00 75.69 77 SER A CA 1
ATOM 551 C C . SER A 1 77 ? -12.577 -18.264 -2.830 1.00 75.69 77 SER A C 1
ATOM 553 O O . SER A 1 77 ? -12.407 -17.364 -2.007 1.00 75.69 77 SER A O 1
ATOM 555 N N . VAL A 1 78 ? -13.779 -18.832 -3.002 1.00 83.25 78 VAL A N 1
ATOM 556 C CA . VAL A 1 78 ? -14.988 -18.410 -2.272 1.00 83.25 78 VAL A CA 1
ATOM 557 C C . VAL A 1 78 ? -14.809 -18.575 -0.761 1.00 83.25 78 VAL A C 1
ATOM 559 O O . VAL A 1 78 ? -15.027 -17.621 -0.009 1.00 83.25 78 VAL A O 1
ATOM 562 N N . LEU A 1 79 ? -14.358 -19.752 -0.310 1.00 84.50 79 LEU A N 1
ATOM 563 C CA . LEU A 1 79 ? -14.109 -20.008 1.113 1.00 84.50 79 LEU A CA 1
ATOM 564 C C . LEU A 1 79 ? -13.078 -19.034 1.686 1.00 84.50 79 LEU A C 1
ATOM 566 O O . LEU A 1 79 ? -13.292 -18.449 2.749 1.00 84.50 79 LEU A O 1
ATOM 570 N N . MET A 1 80 ? -11.983 -18.819 0.962 1.00 83.62 80 MET A N 1
ATOM 571 C CA . MET A 1 80 ? -10.897 -17.960 1.419 1.00 83.62 80 MET A CA 1
ATOM 572 C C . MET A 1 80 ? -11.316 -16.494 1.472 1.00 83.62 80 MET A C 1
ATOM 574 O O . MET A 1 80 ? -10.978 -15.820 2.441 1.00 83.62 80 MET A O 1
ATOM 578 N N . ARG A 1 81 ? -12.130 -16.004 0.527 1.00 85.94 81 ARG A N 1
ATOM 579 C CA . ARG A 1 81 ? -12.733 -14.659 0.604 1.00 85.94 81 ARG A CA 1
ATOM 580 C C . ARG A 1 81 ? -13.545 -14.488 1.891 1.00 85.94 81 ARG A C 1
ATOM 582 O O . ARG A 1 81 ? -13.396 -13.473 2.569 1.00 85.94 81 ARG A O 1
ATOM 589 N N . GLY A 1 82 ? -14.327 -15.498 2.281 1.00 87.44 82 GLY A N 1
ATOM 590 C CA . GLY A 1 82 ? -15.017 -15.532 3.575 1.00 87.44 82 GLY A CA 1
ATOM 591 C C . GLY A 1 82 ? -14.055 -15.451 4.766 1.00 87.44 82 GLY A C 1
ATOM 592 O O . GLY A 1 82 ? -14.230 -14.602 5.647 1.00 87.44 82 GLY A O 1
ATOM 593 N N . VAL A 1 83 ? -13.020 -16.303 4.789 1.00 89.31 83 VAL A N 1
ATOM 594 C CA . VAL A 1 83 ? -12.014 -16.358 5.870 1.00 89.31 83 VAL A CA 1
ATOM 595 C C . VAL A 1 83 ? -11.288 -15.022 6.024 1.00 89.31 83 VAL A C 1
ATOM 597 O O . VAL A 1 83 ? -11.224 -14.482 7.128 1.00 89.31 83 VAL A O 1
ATOM 600 N N . TRP A 1 84 ? -10.772 -14.461 4.932 1.00 89.56 84 TRP A N 1
ATOM 601 C CA . TRP A 1 84 ? -9.996 -13.222 4.948 1.00 89.56 84 TRP A CA 1
ATOM 602 C C . TRP A 1 84 ? -10.835 -12.005 5.331 1.00 89.56 84 TRP A C 1
ATOM 604 O O . TRP A 1 84 ? -10.359 -11.136 6.064 1.00 89.56 84 TRP A O 1
ATOM 614 N N . LEU A 1 85 ? -12.103 -11.962 4.914 1.00 90.19 85 LEU A N 1
ATOM 615 C CA . LEU A 1 85 ? -13.019 -10.895 5.302 1.00 90.19 85 LEU A CA 1
ATOM 616 C C . LEU A 1 85 ? -13.351 -10.959 6.801 1.00 90.19 85 LEU A C 1
ATOM 618 O O . LEU A 1 85 ? -13.306 -9.941 7.497 1.00 90.19 85 LEU A O 1
ATOM 622 N N . ALA A 1 86 ? -13.618 -12.158 7.327 1.00 89.94 86 ALA A N 1
ATOM 623 C CA . ALA A 1 86 ? -13.841 -12.370 8.756 1.00 89.94 86 ALA A CA 1
ATOM 624 C C . ALA A 1 86 ? -12.587 -12.062 9.592 1.00 89.94 86 ALA A C 1
ATOM 626 O O . ALA A 1 86 ? -12.687 -11.427 10.646 1.00 89.94 86 ALA A O 1
ATOM 627 N N . PHE A 1 87 ? -11.408 -12.452 9.100 1.00 90.56 87 PHE A N 1
ATOM 628 C CA . PHE A 1 87 ? -10.122 -12.116 9.704 1.00 90.56 87 PHE A CA 1
ATOM 629 C C . PHE A 1 87 ? -9.898 -10.600 9.748 1.00 90.56 87 PHE A C 1
ATOM 631 O O . PHE A 1 87 ? -9.523 -10.070 10.793 1.00 90.56 87 PHE A O 1
ATOM 638 N N . GLY A 1 88 ? -10.207 -9.884 8.662 1.00 89.81 88 GLY A N 1
ATOM 639 C CA . GLY A 1 88 ? -10.159 -8.423 8.614 1.00 89.81 88 GLY A CA 1
ATOM 640 C C . GLY A 1 88 ? -11.066 -7.766 9.658 1.00 89.81 88 GLY A C 1
ATOM 641 O O . GLY A 1 88 ? -10.634 -6.853 10.360 1.00 89.81 88 GLY A O 1
ATOM 642 N N . VAL A 1 89 ? -12.295 -8.269 9.838 1.00 90.50 89 VAL A N 1
ATOM 643 C CA . VAL A 1 89 ? -13.207 -7.772 10.886 1.00 90.50 89 VAL A CA 1
ATOM 644 C C . VAL A 1 89 ? -12.644 -8.011 12.282 1.00 90.50 89 VAL A C 1
ATOM 646 O O . VAL A 1 89 ? -12.631 -7.097 13.107 1.00 90.50 89 VAL A O 1
ATOM 649 N N . TRP A 1 90 ? -12.162 -9.225 12.552 1.00 91.38 90 TRP A N 1
ATOM 650 C CA . TRP A 1 90 ? -11.538 -9.561 13.832 1.00 91.38 90 TRP A CA 1
ATOM 651 C C . TRP A 1 90 ? -10.336 -8.655 14.124 1.00 91.38 90 TRP A C 1
ATOM 653 O O . TRP A 1 90 ? -10.211 -8.118 15.227 1.00 91.38 90 TRP A O 1
ATOM 663 N N . LEU A 1 91 ? -9.489 -8.413 13.120 1.00 88.44 91 LEU A N 1
ATOM 664 C CA . LEU A 1 91 ? -8.344 -7.519 13.237 1.00 88.44 91 LEU A CA 1
ATOM 665 C C . LEU A 1 91 ? -8.789 -6.075 13.509 1.00 88.44 91 LEU A C 1
ATOM 667 O O . LEU A 1 91 ? -8.269 -5.444 14.428 1.00 88.44 91 LEU A O 1
ATOM 671 N N . GLY A 1 92 ? -9.799 -5.572 12.794 1.00 86.31 92 GLY A N 1
ATOM 672 C CA . GLY A 1 92 ? -10.367 -4.240 13.021 1.00 86.31 92 GLY A CA 1
ATOM 673 C C . GLY A 1 92 ? -10.954 -4.066 14.428 1.00 86.31 92 GLY A C 1
ATOM 674 O O . GLY A 1 92 ? -10.744 -3.037 15.070 1.00 86.31 92 GLY A O 1
ATOM 675 N N . GLN A 1 93 ? -11.608 -5.095 14.974 1.00 87.31 93 GLN A N 1
ATOM 676 C CA . GLN A 1 93 ? -12.077 -5.096 16.367 1.00 87.31 93 GLN A CA 1
ATOM 677 C C . GLN A 1 93 ? -10.917 -5.045 17.367 1.00 87.31 93 GLN A C 1
ATOM 679 O O . GLN A 1 93 ? -10.977 -4.300 18.347 1.00 87.31 93 GLN A O 1
ATOM 684 N N . ARG A 1 94 ? -9.829 -5.782 17.112 1.00 86.94 94 ARG A N 1
ATOM 685 C CA . ARG A 1 94 ? -8.609 -5.701 17.931 1.00 86.94 94 ARG A CA 1
ATOM 686 C C . ARG A 1 94 ? -7.945 -4.328 17.833 1.00 86.94 94 ARG A C 1
ATOM 688 O O . ARG A 1 94 ? -7.460 -3.827 18.847 1.00 86.94 94 ARG A O 1
ATOM 695 N N . MET A 1 95 ? -7.979 -3.681 16.667 1.00 84.44 95 MET A N 1
ATOM 696 C CA . MET A 1 95 ? -7.470 -2.316 16.488 1.00 84.44 95 MET A CA 1
ATOM 697 C C . MET A 1 95 ? -8.246 -1.283 17.316 1.00 84.44 95 MET A C 1
ATOM 699 O O . MET A 1 95 ? -7.614 -0.391 17.873 1.00 84.44 95 MET A O 1
ATOM 703 N N . LYS A 1 96 ? -9.570 -1.432 17.486 1.00 82.81 96 LYS A N 1
ATOM 704 C CA . LYS A 1 96 ? -10.367 -0.580 18.401 1.00 82.81 96 LYS A CA 1
ATOM 705 C C . LYS A 1 96 ? -9.868 -0.635 19.846 1.00 82.81 96 LYS A C 1
ATOM 707 O O . LYS A 1 96 ? -9.834 0.380 20.542 1.00 82.81 96 LYS A O 1
ATOM 712 N N . MET A 1 97 ? -9.434 -1.814 20.286 1.00 80.56 97 MET A N 1
ATOM 713 C CA . MET A 1 97 ? -8.893 -2.021 21.632 1.00 80.56 97 MET A CA 1
ATOM 714 C C . MET A 1 97 ? -7.434 -1.539 21.747 1.00 80.56 97 MET A C 1
ATOM 716 O O . MET A 1 97 ? -7.018 -1.034 22.792 1.00 80.56 97 MET A O 1
ATOM 720 N N . ALA A 1 98 ? -6.643 -1.640 20.676 1.00 82.69 98 ALA A N 1
ATOM 721 C CA . ALA A 1 98 ? -5.223 -1.296 20.672 1.00 82.69 98 ALA A CA 1
ATOM 722 C C . ALA A 1 98 ? -4.970 0.221 20.658 1.00 82.69 98 ALA A C 1
ATOM 724 O O . ALA A 1 98 ? -5.636 0.986 19.969 1.00 82.69 98 ALA A O 1
ATOM 725 N N . LYS A 1 99 ? -3.980 0.705 21.426 1.00 84.88 99 LYS A N 1
ATOM 726 C CA . LYS A 1 99 ? -3.569 2.123 21.382 1.00 84.88 99 LYS A CA 1
ATOM 727 C C . LYS A 1 99 ? -2.902 2.431 20.030 1.00 84.88 99 LYS A C 1
ATOM 729 O O . LYS A 1 99 ? -1.888 1.790 19.754 1.00 84.88 99 LYS A O 1
ATOM 734 N N . PRO A 1 100 ? -3.374 3.419 19.237 1.00 83.56 100 PRO A N 1
ATOM 735 C CA . PRO A 1 100 ? -2.774 3.728 17.934 1.00 83.56 100 PRO A CA 1
ATOM 736 C C . PRO A 1 100 ? -1.265 3.978 18.011 1.00 83.56 100 PRO A C 1
ATOM 738 O O . PRO A 1 100 ? -0.510 3.419 17.225 1.00 83.56 100 PRO A O 1
ATOM 741 N N . GLY A 1 101 ? -0.796 4.679 19.050 1.00 85.94 101 GLY A N 1
ATOM 742 C CA . GLY A 1 101 ? 0.639 4.874 19.284 1.00 85.94 101 GLY A CA 1
ATOM 743 C C . GLY A 1 101 ? 1.426 3.583 19.564 1.00 85.94 101 GLY A C 1
ATOM 744 O O . GLY A 1 101 ? 2.597 3.490 19.209 1.00 85.94 101 GLY A O 1
ATOM 745 N N . ALA A 1 102 ? 0.812 2.559 20.168 1.00 88.00 102 ALA A N 1
ATOM 746 C CA . ALA A 1 102 ? 1.456 1.254 20.351 1.00 88.00 102 ALA A CA 1
ATOM 747 C C . ALA A 1 102 ? 1.555 0.493 19.019 1.00 88.00 102 ALA A C 1
ATOM 749 O O . ALA A 1 102 ? 2.602 -0.076 18.716 1.00 88.00 102 ALA A O 1
ATOM 750 N N . VAL A 1 103 ? 0.500 0.551 18.201 1.00 89.50 103 VAL A N 1
ATOM 751 C CA . VAL A 1 103 ? 0.482 -0.026 16.848 1.00 89.50 103 VAL A CA 1
ATOM 752 C C . VAL A 1 103 ? 1.525 0.658 15.958 1.00 89.50 103 VAL A C 1
ATOM 754 O O . VAL A 1 103 ? 2.324 -0.026 15.324 1.00 89.50 103 VAL A O 1
ATOM 757 N N . ALA A 1 104 ? 1.606 1.990 15.994 1.00 91.75 104 ALA A N 1
ATOM 758 C CA . ALA A 1 104 ? 2.622 2.760 15.279 1.00 91.75 104 ALA A CA 1
ATOM 759 C C . ALA A 1 104 ? 4.051 2.367 15.691 1.00 91.75 104 ALA A C 1
ATOM 761 O O . ALA A 1 104 ? 4.907 2.187 14.831 1.00 91.75 104 ALA A O 1
ATOM 762 N N . LYS A 1 105 ? 4.320 2.152 16.989 1.00 92.50 105 LYS A N 1
ATOM 763 C CA . LYS A 1 105 ? 5.635 1.670 17.461 1.00 92.50 105 LYS A CA 1
ATOM 764 C C . LYS A 1 105 ? 5.993 0.299 16.889 1.00 92.50 105 LYS A C 1
ATOM 766 O O . LYS A 1 105 ? 7.142 0.094 16.504 1.00 92.50 105 LYS A O 1
ATOM 771 N N . ILE A 1 106 ? 5.037 -0.630 16.847 1.00 93.81 106 ILE A N 1
ATOM 772 C CA . ILE A 1 106 ? 5.249 -1.968 16.279 1.00 93.81 106 ILE A CA 1
ATOM 773 C C . ILE A 1 106 ? 5.532 -1.857 14.781 1.00 93.81 106 ILE A C 1
ATOM 775 O O . ILE A 1 106 ? 6.537 -2.386 14.316 1.00 93.81 106 ILE A O 1
ATOM 779 N N . ILE A 1 107 ? 4.697 -1.118 14.047 1.00 93.75 107 ILE A N 1
ATOM 780 C CA . ILE A 1 107 ? 4.855 -0.919 12.602 1.00 93.75 107 ILE A CA 1
ATOM 781 C C . ILE A 1 107 ? 6.191 -0.252 12.286 1.00 93.75 107 ILE A C 1
ATOM 783 O O . ILE A 1 107 ? 6.886 -0.706 11.388 1.00 93.75 107 ILE A O 1
ATOM 787 N N . TRP A 1 108 ? 6.600 0.767 13.044 1.00 95.25 108 TRP A N 1
ATOM 788 C CA . TRP A 1 108 ? 7.890 1.424 12.843 1.00 95.25 108 TRP A CA 1
ATOM 789 C C . TRP A 1 108 ? 9.073 0.473 13.072 1.00 95.25 108 TRP A C 1
ATOM 791 O O . TRP A 1 108 ? 9.996 0.432 12.264 1.00 95.25 108 TRP A O 1
ATOM 801 N N . ARG A 1 109 ? 9.038 -0.344 14.134 1.00 95.12 109 ARG A N 1
ATOM 802 C CA . ARG A 1 109 ? 10.078 -1.359 14.385 1.00 95.12 109 ARG A CA 1
ATOM 803 C C . ARG A 1 109 ? 10.137 -2.396 13.267 1.00 95.12 109 ARG A C 1
ATOM 805 O O . ARG A 1 109 ? 11.224 -2.712 12.796 1.00 95.12 109 ARG A O 1
ATOM 812 N N . LEU A 1 110 ? 8.981 -2.896 12.830 1.00 94.62 110 LEU A N 1
ATOM 813 C CA . LEU A 1 110 ? 8.899 -3.841 11.718 1.00 94.62 110 LEU A CA 1
ATOM 814 C C . LEU A 1 110 ? 9.389 -3.214 10.413 1.00 94.62 110 LEU A C 1
ATOM 816 O O . LEU A 1 110 ? 10.127 -3.866 9.689 1.00 94.62 110 LEU A O 1
ATOM 820 N N . ALA A 1 111 ? 9.050 -1.953 10.141 1.00 94.06 111 ALA A N 1
ATOM 821 C CA . ALA A 1 111 ? 9.517 -1.233 8.961 1.00 94.06 111 ALA A CA 1
ATOM 822 C C . ALA A 1 111 ? 11.047 -1.121 8.931 1.00 94.06 111 ALA A C 1
ATOM 824 O O . ALA A 1 111 ? 11.641 -1.303 7.876 1.00 94.06 111 ALA A O 1
ATOM 825 N N . LEU A 1 112 ? 11.692 -0.886 10.080 1.00 94.56 112 LEU A N 1
ATOM 826 C CA . LEU A 1 112 ? 13.155 -0.859 10.174 1.00 94.56 112 LEU A CA 1
ATOM 827 C C . LEU A 1 112 ? 13.784 -2.240 9.948 1.00 94.56 112 LEU A C 1
ATOM 829 O O . LEU A 1 112 ? 14.757 -2.348 9.209 1.00 94.56 112 LEU A O 1
ATOM 833 N N . ILE A 1 113 ? 13.220 -3.295 10.547 1.00 96.19 113 ILE A N 1
ATOM 834 C CA . ILE A 1 113 ? 13.714 -4.675 10.388 1.00 96.19 113 ILE A CA 1
ATOM 835 C C . ILE A 1 113 ? 13.540 -5.155 8.941 1.00 96.19 113 ILE A C 1
ATOM 837 O O . ILE A 1 113 ? 14.424 -5.794 8.375 1.00 96.19 113 ILE A O 1
ATOM 841 N N . LEU A 1 114 ? 12.398 -4.834 8.333 1.00 94.38 114 LEU A N 1
ATOM 842 C CA . LEU A 1 114 ? 12.029 -5.275 6.992 1.00 94.38 114 LEU A CA 1
ATOM 843 C C . LEU A 1 114 ? 12.532 -4.342 5.889 1.00 94.38 114 LEU A C 1
ATOM 845 O O . LEU A 1 114 ? 12.304 -4.651 4.725 1.00 94.38 114 LEU A O 1
ATOM 849 N N . LEU A 1 115 ? 13.232 -3.249 6.210 1.00 93.69 115 LEU A N 1
ATOM 850 C CA . LEU A 1 115 ? 13.686 -2.275 5.216 1.00 93.69 115 LEU A CA 1
ATOM 851 C C . LEU A 1 115 ? 14.582 -2.918 4.151 1.00 93.69 115 LEU A C 1
ATOM 853 O O . LEU A 1 115 ? 14.326 -2.758 2.962 1.00 93.69 115 LEU A O 1
ATOM 857 N N . LEU A 1 116 ? 15.610 -3.664 4.566 1.00 94.81 116 LEU A N 1
ATOM 858 C CA . LEU A 1 116 ? 16.527 -4.330 3.635 1.00 94.81 116 LEU A CA 1
ATOM 859 C C . LEU A 1 116 ? 15.822 -5.414 2.798 1.00 94.81 116 LEU A C 1
ATOM 861 O O . LEU A 1 116 ? 15.929 -5.352 1.572 1.00 94.81 116 LEU A O 1
ATOM 865 N N . PRO A 1 117 ? 15.055 -6.352 3.398 1.00 95.38 117 PRO A N 1
ATOM 866 C CA . PRO A 1 117 ? 14.234 -7.286 2.629 1.00 95.38 117 PRO A CA 1
ATOM 867 C C . PRO A 1 117 ? 13.291 -6.590 1.643 1.00 95.38 117 PRO A C 1
ATOM 869 O O . PRO A 1 117 ? 13.180 -7.012 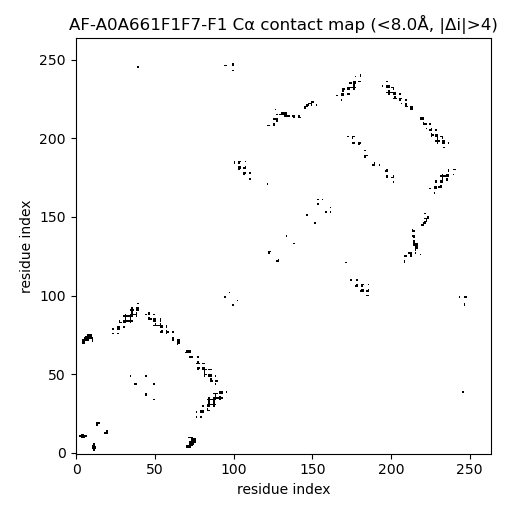0.497 1.00 95.38 117 PRO A O 1
ATOM 872 N N . TYR A 1 118 ? 12.643 -5.503 2.063 1.00 93.81 118 TYR A N 1
ATOM 873 C CA . TYR A 1 118 ? 11.742 -4.723 1.223 1.00 93.81 118 TYR A CA 1
ATOM 874 C C . TYR A 1 118 ? 12.471 -4.118 0.021 1.00 93.81 118 TYR A C 1
ATOM 876 O O . TYR A 1 118 ? 12.032 -4.317 -1.108 1.00 93.81 118 TYR A O 1
ATOM 884 N N . LEU A 1 119 ? 13.603 -3.441 0.235 1.00 94.69 119 LEU A N 1
ATOM 885 C CA . LEU A 1 119 ? 14.393 -2.857 -0.852 1.00 94.69 119 LEU A CA 1
ATOM 886 C C . LEU A 1 119 ? 14.880 -3.922 -1.840 1.00 94.69 119 LEU A C 1
ATOM 888 O O . LEU A 1 119 ? 14.850 -3.691 -3.047 1.00 94.69 119 LEU A O 1
ATOM 892 N N . LEU A 1 120 ? 15.265 -5.102 -1.345 1.00 93.88 120 LEU A N 1
ATOM 893 C CA . LEU A 1 120 ? 15.648 -6.229 -2.192 1.00 93.88 120 LEU A CA 1
ATOM 894 C C . LEU A 1 120 ? 14.470 -6.716 -3.040 1.00 93.88 120 LEU A C 1
ATOM 896 O O . LEU A 1 120 ? 14.623 -6.895 -4.245 1.00 93.88 120 LEU A O 1
ATOM 900 N N . VAL A 1 121 ? 13.286 -6.881 -2.443 1.00 91.81 121 VAL A N 1
ATOM 901 C CA . VAL A 1 121 ? 12.070 -7.263 -3.177 1.00 91.81 121 VAL A CA 1
ATOM 902 C C . VAL A 1 121 ? 11.727 -6.218 -4.237 1.00 91.81 121 VAL A C 1
ATOM 904 O O . VAL A 1 121 ? 11.476 -6.586 -5.381 1.00 91.81 121 VAL A O 1
ATOM 907 N N . VAL A 1 122 ? 11.777 -4.926 -3.906 1.00 92.62 122 VAL A N 1
ATOM 908 C CA . VAL A 1 122 ? 11.535 -3.843 -4.871 1.00 92.62 122 VAL A CA 1
ATOM 909 C C . VAL A 1 122 ? 12.551 -3.889 -6.017 1.00 92.62 122 VAL A C 1
ATOM 911 O O . VAL A 1 122 ? 12.153 -3.782 -7.172 1.00 92.62 122 VAL A O 1
ATOM 914 N N . ALA A 1 123 ? 13.838 -4.113 -5.739 1.00 91.19 123 ALA A N 1
ATOM 915 C CA . ALA A 1 123 ? 14.869 -4.239 -6.772 1.00 91.19 123 ALA A CA 1
ATOM 916 C C . ALA A 1 123 ? 14.641 -5.462 -7.684 1.00 91.19 123 ALA A C 1
ATOM 918 O O . ALA A 1 123 ? 14.772 -5.365 -8.907 1.00 91.19 123 ALA A O 1
ATOM 919 N N . VAL A 1 124 ? 14.245 -6.604 -7.110 1.00 90.31 124 VAL A N 1
ATOM 920 C CA . VAL A 1 124 ? 13.882 -7.811 -7.870 1.00 90.31 124 VAL A CA 1
ATOM 921 C C . VAL A 1 124 ? 12.668 -7.549 -8.760 1.00 90.31 124 VAL A C 1
ATOM 923 O O . VAL A 1 124 ? 12.725 -7.834 -9.955 1.00 90.31 124 VAL A O 1
ATOM 926 N N . LEU A 1 125 ? 11.601 -6.955 -8.218 1.00 88.19 125 LEU A N 1
ATOM 927 C CA . LEU A 1 125 ? 10.382 -6.622 -8.968 1.00 88.19 125 LEU A CA 1
ATOM 928 C C . LEU A 1 125 ? 10.634 -5.570 -10.055 1.00 88.19 125 LEU A C 1
ATOM 930 O O . LEU A 1 125 ? 10.062 -5.647 -11.140 1.00 88.19 125 LEU A O 1
ATOM 934 N N . ALA A 1 126 ? 11.540 -4.625 -9.803 1.00 87.44 126 ALA A N 1
ATOM 935 C CA . ALA A 1 126 ? 11.998 -3.654 -10.788 1.00 87.44 126 ALA A CA 1
ATOM 936 C C . ALA A 1 126 ? 12.832 -4.284 -11.919 1.00 87.44 126 ALA A C 1
ATOM 938 O O . ALA A 1 126 ? 13.052 -3.643 -12.948 1.00 87.44 126 ALA A O 1
ATOM 939 N N . GLY A 1 127 ? 13.280 -5.533 -11.754 1.00 87.75 127 GLY A N 1
ATOM 940 C CA . GLY A 1 127 ? 14.073 -6.263 -12.736 1.00 87.75 127 GLY A CA 1
ATOM 941 C C . GLY A 1 127 ? 15.564 -5.936 -12.704 1.00 87.75 127 GLY A C 1
ATOM 942 O O . GLY A 1 127 ? 16.247 -6.172 -13.696 1.00 87.75 127 GLY A O 1
ATOM 943 N N . TRP A 1 128 ? 16.091 -5.420 -11.587 1.00 89.25 128 TRP A N 1
ATOM 944 C CA . TRP A 1 128 ? 17.521 -5.101 -11.455 1.00 89.25 128 TRP A CA 1
ATOM 945 C C . TRP A 1 128 ? 18.437 -6.315 -11.645 1.00 89.25 128 TRP A C 1
ATOM 947 O O . TRP A 1 128 ? 19.582 -6.160 -12.050 1.00 89.25 128 TRP A O 1
ATOM 957 N N . PHE A 1 129 ? 17.934 -7.521 -11.381 1.00 89.06 129 PHE A N 1
ATOM 958 C CA . PHE A 1 129 ? 18.682 -8.774 -11.516 1.00 89.06 129 PHE A CA 1
ATOM 959 C C . PHE A 1 129 ? 18.320 -9.555 -12.787 1.00 89.06 129 PHE A C 1
ATOM 961 O O . PHE A 1 129 ? 18.683 -10.719 -12.917 1.00 89.06 129 PHE A O 1
ATOM 968 N N . SER A 1 130 ? 17.574 -8.948 -13.719 1.00 86.75 130 SER A N 1
ATOM 969 C CA . SER A 1 130 ? 17.161 -9.621 -14.957 1.00 86.75 130 SER A CA 1
ATOM 970 C C . SER A 1 130 ? 18.294 -9.761 -15.979 1.00 86.75 130 SER A C 1
ATOM 972 O O . SER A 1 130 ? 18.213 -10.630 -16.841 1.00 86.75 130 SER A O 1
ATOM 974 N N . ALA A 1 131 ? 19.328 -8.920 -15.904 1.00 86.19 131 ALA A N 1
ATOM 975 C CA . ALA A 1 131 ? 20.472 -8.936 -16.810 1.00 86.19 131 ALA A CA 1
ATOM 976 C C . ALA A 1 131 ? 21.720 -8.326 -16.137 1.00 86.19 131 ALA A C 1
ATOM 978 O O . ALA A 1 131 ? 21.577 -7.569 -15.170 1.00 86.19 131 ALA A O 1
ATOM 979 N N . PRO A 1 132 ? 22.938 -8.622 -16.634 1.00 87.44 132 PRO A N 1
ATOM 980 C CA . PRO A 1 132 ? 24.158 -7.959 -16.181 1.00 87.44 132 PRO A CA 1
ATOM 981 C C . PRO A 1 132 ? 24.067 -6.448 -16.401 1.00 87.44 132 PRO A C 1
ATOM 983 O O . PRO A 1 132 ? 23.636 -5.998 -17.462 1.00 87.44 132 PRO A O 1
ATOM 986 N N . TRP A 1 133 ? 24.476 -5.671 -15.401 1.00 88.56 133 TRP A N 1
ATOM 987 C CA . TRP A 1 133 ? 24.447 -4.215 -15.491 1.00 88.56 133 TRP A CA 1
ATOM 988 C C . TRP A 1 133 ? 25.459 -3.719 -16.519 1.00 88.56 133 TRP A C 1
ATOM 990 O O . TRP A 1 133 ? 26.589 -4.207 -16.598 1.00 88.56 133 TRP A O 1
ATOM 1000 N N . LEU A 1 134 ? 25.050 -2.719 -17.289 1.00 87.44 134 LEU A N 1
ATOM 1001 C CA . LEU A 1 134 ? 25.906 -2.031 -18.238 1.00 87.44 134 LEU A CA 1
ATOM 1002 C C . LEU A 1 134 ? 26.931 -1.159 -17.499 1.00 87.44 134 LEU A C 1
ATOM 1004 O O . LEU A 1 134 ? 26.674 -0.694 -16.382 1.00 87.44 134 LEU A O 1
ATOM 1008 N N . PRO A 1 135 ? 28.099 -0.896 -18.112 1.00 88.75 135 PRO A N 1
ATOM 1009 C CA . PRO A 1 135 ? 29.078 0.018 -17.545 1.00 88.75 135 PRO A CA 1
ATOM 1010 C C . PRO A 1 135 ? 28.466 1.401 -17.298 1.00 88.75 135 PRO A C 1
ATOM 1012 O O . PRO A 1 135 ? 27.763 1.938 -18.151 1.00 88.75 135 PRO A O 1
ATOM 1015 N N . VAL A 1 136 ? 28.817 2.035 -16.174 1.00 85.38 136 VAL A N 1
ATOM 1016 C CA . VAL A 1 136 ? 28.319 3.375 -15.785 1.00 85.38 136 VAL A CA 1
ATOM 1017 C C . VAL A 1 136 ? 28.568 4.436 -16.869 1.00 85.38 136 VAL A C 1
ATOM 1019 O O . VAL A 1 136 ? 27.822 5.401 -16.985 1.00 85.38 136 VAL A O 1
ATOM 1022 N N . ARG A 1 137 ? 29.581 4.244 -17.722 1.00 87.38 137 ARG A N 1
ATOM 1023 C CA . ARG A 1 137 ? 29.879 5.133 -18.858 1.00 87.38 137 ARG A CA 1
ATOM 1024 C C . ARG A 1 137 ? 28.735 5.201 -19.877 1.00 87.38 137 ARG A C 1
ATOM 1026 O O . ARG A 1 137 ? 28.510 6.255 -20.455 1.00 87.38 137 ARG A O 1
ATOM 1033 N N . SER A 1 138 ? 27.984 4.113 -20.038 1.00 82.75 138 SER A N 1
ATOM 1034 C CA . SER A 1 138 ? 26.819 4.027 -20.924 1.00 82.75 138 SER A CA 1
ATOM 1035 C C . SER A 1 138 ? 25.554 4.634 -20.307 1.00 82.75 138 SER A C 1
ATOM 1037 O O . SER A 1 138 ? 24.498 4.597 -20.932 1.00 82.75 138 SER A O 1
ATOM 1039 N N . PHE A 1 139 ? 25.618 5.174 -19.083 1.00 83.25 139 PHE A N 1
ATOM 1040 C CA . PHE A 1 139 ? 24.459 5.748 -18.398 1.00 83.25 139 PHE A CA 1
ATOM 1041 C C . PHE A 1 139 ? 23.878 6.946 -19.151 1.00 83.25 139 PHE A C 1
ATOM 1043 O O . PHE A 1 139 ? 22.675 7.002 -19.371 1.00 83.25 139 PHE A O 1
ATOM 1050 N N . VAL A 1 140 ? 24.727 7.888 -19.575 1.00 84.31 140 VAL A N 1
ATOM 1051 C CA . VAL A 1 140 ? 24.285 9.121 -20.254 1.00 84.31 140 VAL A CA 1
ATOM 1052 C C . VAL A 1 140 ? 23.643 8.802 -21.606 1.00 84.31 140 VAL A C 1
ATOM 1054 O O . VAL A 1 140 ? 22.604 9.362 -21.945 1.00 84.31 140 VAL A O 1
ATOM 1057 N N . GLU A 1 141 ? 24.230 7.862 -22.344 1.00 82.00 141 GLU A N 1
ATOM 1058 C CA . GLU A 1 141 ? 23.722 7.400 -23.638 1.00 82.00 141 GLU A CA 1
ATOM 1059 C C . GLU A 1 141 ? 22.398 6.638 -23.503 1.00 82.00 141 GLU A C 1
ATOM 1061 O O . GLU A 1 141 ? 21.508 6.754 -24.337 1.00 82.00 141 GLU A O 1
ATOM 1066 N N . GLN A 1 142 ? 22.216 5.879 -22.426 1.00 78.75 142 GLN A N 1
ATOM 1067 C CA . GLN A 1 142 ? 20.939 5.217 -22.169 1.00 78.75 142 GLN A CA 1
ATOM 1068 C C . GLN A 1 142 ? 19.880 6.188 -21.651 1.00 78.75 142 GLN A C 1
ATOM 1070 O O . GLN A 1 142 ? 18.708 6.044 -21.992 1.00 78.75 142 GLN A O 1
ATOM 1075 N N . LEU A 1 143 ? 20.279 7.208 -20.887 1.00 78.50 143 LEU A N 1
ATOM 1076 C CA . LEU A 1 143 ? 19.373 8.228 -20.371 1.00 78.50 143 LEU A CA 1
ATOM 1077 C C . LEU A 1 143 ? 18.764 9.079 -21.496 1.00 78.50 143 LEU A C 1
ATOM 1079 O O . LEU A 1 143 ? 17.588 9.428 -21.415 1.00 78.50 143 LEU A O 1
ATOM 1083 N N . SER A 1 144 ? 19.515 9.367 -22.567 1.00 76.25 144 SER A N 1
ATOM 1084 C CA . SER A 1 144 ? 18.990 10.096 -23.736 1.00 76.25 144 SER A CA 1
ATOM 1085 C C . SER A 1 144 ? 17.937 9.303 -24.522 1.00 76.25 144 SER A C 1
ATOM 1087 O O . SER A 1 144 ? 17.102 9.897 -25.200 1.00 76.25 144 SER A O 1
ATOM 1089 N N . ASN A 1 145 ? 17.928 7.975 -24.383 1.00 74.88 145 ASN A N 1
ATOM 1090 C CA . ASN A 1 145 ? 16.935 7.085 -24.984 1.00 74.88 145 ASN A CA 1
ATOM 1091 C C . ASN A 1 145 ? 15.672 6.909 -24.114 1.00 74.88 145 ASN A C 1
ATOM 1093 O O . ASN A 1 145 ? 14.736 6.206 -24.509 1.00 74.88 145 ASN A O 1
ATOM 1097 N N . VAL A 1 146 ? 15.616 7.534 -22.931 1.00 76.38 146 VAL A N 1
ATOM 1098 C CA . VAL A 1 146 ? 14.457 7.451 -22.035 1.00 76.38 146 VAL A CA 1
ATOM 1099 C C . VAL A 1 146 ? 13.330 8.340 -22.543 1.00 76.38 146 VAL A C 1
ATOM 1101 O O . VAL A 1 146 ? 13.462 9.554 -22.693 1.00 76.38 146 VAL A O 1
ATOM 1104 N N . LYS A 1 147 ? 12.163 7.730 -22.751 1.00 74.69 147 LYS A N 1
ATOM 1105 C CA . LYS A 1 147 ? 10.939 8.454 -23.088 1.00 74.69 147 LYS A CA 1
ATOM 1106 C C . LYS A 1 147 ? 10.400 9.139 -21.835 1.00 74.69 147 LYS A C 1
ATOM 1108 O O . LYS A 1 147 ? 9.895 8.483 -20.932 1.00 74.69 147 LYS A O 1
ATOM 1113 N N . MET A 1 148 ? 10.495 10.466 -21.802 1.00 67.81 148 MET A N 1
ATOM 1114 C CA . MET A 1 148 ? 10.063 11.300 -20.669 1.00 67.81 148 MET A CA 1
ATOM 1115 C C . MET A 1 148 ? 8.549 11.562 -20.625 1.00 67.81 148 MET A C 1
ATOM 1117 O O . MET A 1 148 ? 8.066 12.227 -19.712 1.00 67.81 148 MET A O 1
ATOM 1121 N N . MET A 1 149 ? 7.789 11.081 -21.612 1.00 67.00 149 MET A N 1
ATOM 1122 C CA . MET A 1 149 ? 6.350 11.322 -21.672 1.00 67.00 149 MET A CA 1
ATOM 1123 C C . MET A 1 149 ? 5.623 10.471 -20.615 1.00 67.00 149 MET A C 1
ATOM 1125 O O . MET A 1 149 ? 5.731 9.241 -20.657 1.00 67.00 149 MET A O 1
ATOM 1129 N N . PRO A 1 150 ? 4.872 11.083 -19.681 1.00 66.00 150 PRO A N 1
ATOM 1130 C CA . PRO A 1 150 ? 4.099 10.330 -18.701 1.00 66.00 150 PRO A CA 1
ATOM 1131 C C . PRO A 1 150 ? 3.043 9.467 -19.405 1.00 66.00 150 PRO A C 1
ATOM 1133 O O . PRO A 1 150 ? 2.477 9.878 -20.416 1.00 66.00 150 PRO A O 1
ATOM 1136 N N . LEU A 1 151 ? 2.781 8.274 -18.860 1.00 65.31 151 LEU A N 1
ATOM 1137 C CA . LEU A 1 151 ? 1.830 7.273 -19.372 1.00 65.31 151 LEU A CA 1
ATOM 1138 C C . LEU A 1 151 ? 2.173 6.653 -20.738 1.00 65.31 151 LEU A C 1
ATOM 1140 O O . LEU A 1 151 ? 1.353 5.915 -21.284 1.00 65.31 151 LEU A O 1
ATOM 1144 N N . TYR A 1 152 ? 3.380 6.874 -21.272 1.00 69.62 152 TYR A N 1
ATOM 1145 C CA . TYR A 1 152 ? 3.761 6.357 -22.590 1.00 69.62 152 TYR A CA 1
ATOM 1146 C C . TYR A 1 152 ? 3.536 4.842 -22.715 1.00 69.62 152 TYR A C 1
ATOM 1148 O O . TYR A 1 152 ? 2.881 4.390 -23.648 1.00 69.62 152 TYR A O 1
ATOM 1156 N N . TYR A 1 153 ? 4.011 4.050 -21.751 1.00 65.44 153 TYR A N 1
ATOM 1157 C CA . TYR A 1 153 ? 3.904 2.587 -21.809 1.00 65.44 153 TYR A CA 1
ATOM 1158 C C . TYR A 1 153 ? 2.495 2.058 -21.515 1.00 65.44 153 TYR A C 1
ATOM 1160 O O . TYR A 1 153 ? 2.141 0.975 -21.977 1.00 65.44 153 TYR A O 1
ATOM 1168 N N . HIS A 1 154 ? 1.669 2.832 -20.809 1.00 64.75 154 HIS A N 1
ATOM 1169 C CA . HIS A 1 154 ? 0.278 2.470 -20.535 1.00 64.75 154 HIS A CA 1
ATOM 1170 C C . HIS A 1 154 ? -0.620 2.597 -21.771 1.00 64.75 154 HIS A C 1
ATOM 1172 O O . HIS A 1 154 ? -1.639 1.920 -21.839 1.00 64.75 154 HIS A O 1
ATOM 1178 N N . TYR A 1 155 ? -0.230 3.411 -22.755 1.00 67.50 155 TYR A N 1
ATOM 1179 C CA . TYR A 1 155 ? -0.986 3.595 -23.995 1.00 67.50 155 TYR A CA 1
ATOM 1180 C C . TYR A 1 155 ? -0.830 2.428 -24.987 1.00 67.50 155 TYR A C 1
ATOM 1182 O O . TYR A 1 155 ? -1.747 2.127 -25.742 1.00 67.50 155 TYR A O 1
ATOM 1190 N N . TYR A 1 156 ? 0.323 1.750 -24.986 1.00 67.19 156 TYR A N 1
ATOM 1191 C CA . TYR A 1 156 ? 0.646 0.684 -25.952 1.00 67.19 156 TYR A CA 1
ATOM 1192 C C . TYR A 1 156 ? 0.391 -0.731 -25.425 1.00 67.19 156 TYR A C 1
ATOM 1194 O O . TYR A 1 156 ? 0.812 -1.711 -26.039 1.00 67.19 156 TYR A O 1
ATOM 1202 N N . THR A 1 157 ? -0.277 -0.855 -24.282 1.00 76.50 157 THR A N 1
ATOM 1203 C CA . THR A 1 157 ? -0.636 -2.145 -23.694 1.00 76.50 157 THR A CA 1
ATOM 1204 C C . THR A 1 157 ? -2.147 -2.272 -23.575 1.00 76.50 157 THR A C 1
ATOM 1206 O O . THR A 1 157 ? -2.870 -1.280 -23.576 1.00 76.50 157 THR A O 1
ATOM 1209 N N . SER A 1 158 ? -2.640 -3.503 -23.467 1.00 78.94 158 SER A N 1
ATOM 1210 C CA . SER A 1 158 ? -4.061 -3.738 -23.206 1.00 78.94 158 SER A CA 1
ATOM 1211 C C . SER A 1 158 ? -4.464 -3.145 -21.850 1.00 78.94 158 SER A C 1
ATOM 1213 O O . SER A 1 158 ? -3.702 -3.247 -20.882 1.00 78.94 158 SER A O 1
ATOM 1215 N N . GLU A 1 159 ? -5.678 -2.605 -21.754 1.00 76.25 159 GLU A N 1
ATOM 1216 C CA . GLU A 1 159 ? -6.215 -2.005 -20.522 1.00 76.25 159 GLU A CA 1
ATOM 1217 C C . GLU A 1 159 ? -6.034 -2.886 -19.264 1.00 76.25 159 GLU A C 1
ATOM 1219 O O . GLU A 1 159 ? -5.588 -2.359 -18.238 1.00 76.25 159 GLU A O 1
ATOM 1224 N N . PRO A 1 160 ? -6.261 -4.221 -19.303 1.00 75.31 160 PRO A N 1
ATOM 1225 C CA . PRO A 1 160 ? -6.089 -5.066 -18.120 1.00 75.31 160 PRO A CA 1
ATOM 1226 C C . PRO A 1 160 ? -4.637 -5.123 -17.631 1.00 75.31 160 PRO A C 1
ATOM 1228 O O . PRO A 1 160 ? -4.379 -5.142 -16.428 1.00 75.31 160 PRO A O 1
ATOM 1231 N N . VAL A 1 161 ? -3.673 -5.111 -18.555 1.00 77.44 161 VAL A N 1
ATOM 1232 C CA . VAL A 1 161 ? -2.239 -5.142 -18.232 1.00 77.44 161 VAL A CA 1
ATOM 1233 C C . VAL A 1 161 ? -1.783 -3.795 -17.669 1.00 77.44 161 VAL A C 1
ATOM 1235 O O . VAL A 1 161 ? -1.022 -3.766 -16.699 1.00 77.44 161 VAL A O 1
ATOM 1238 N N . ALA A 1 162 ? -2.288 -2.682 -18.211 1.00 78.19 162 ALA A N 1
ATOM 1239 C CA . ALA A 1 162 ? -2.031 -1.350 -17.665 1.00 78.19 162 ALA A CA 1
ATOM 1240 C C . ALA A 1 162 ? -2.550 -1.222 -16.223 1.00 78.19 162 ALA A C 1
ATOM 1242 O O . ALA A 1 162 ? -1.810 -0.773 -15.345 1.00 78.19 162 ALA A O 1
ATOM 1243 N N . MET A 1 163 ? -3.787 -1.665 -15.965 1.00 80.81 163 MET A N 1
ATOM 1244 C CA . MET A 1 163 ? -4.389 -1.661 -14.627 1.00 80.81 163 MET A CA 1
ATOM 1245 C C . MET A 1 163 ? -3.614 -2.545 -13.647 1.00 80.81 163 MET A C 1
ATOM 1247 O O . MET A 1 163 ? -3.330 -2.118 -12.527 1.00 80.81 163 MET A O 1
ATOM 1251 N N . ALA A 1 164 ? -3.227 -3.754 -14.067 1.00 81.19 164 ALA A N 1
ATOM 1252 C CA . ALA A 1 164 ? -2.442 -4.663 -13.237 1.00 81.19 164 ALA A CA 1
ATOM 1253 C C . ALA A 1 164 ? -1.079 -4.059 -12.861 1.00 81.19 164 ALA A C 1
ATOM 1255 O O . ALA A 1 164 ? -0.676 -4.128 -11.701 1.00 81.19 164 ALA A O 1
ATOM 1256 N N . SER A 1 165 ? -0.392 -3.418 -13.813 1.00 82.00 165 SER A N 1
ATOM 1257 C CA . SER A 1 165 ? 0.886 -2.740 -13.567 1.00 82.00 165 SER A CA 1
ATOM 1258 C C . SER A 1 165 ? 0.740 -1.548 -12.615 1.00 82.00 165 SER A C 1
ATOM 1260 O O . SER A 1 165 ? 1.537 -1.392 -11.687 1.00 82.00 165 SER A O 1
ATOM 1262 N N . LEU A 1 166 ? -0.307 -0.736 -12.790 1.00 86.19 166 LEU A N 1
ATOM 1263 C CA . LEU A 1 166 ? -0.600 0.391 -11.907 1.00 86.19 166 LEU A CA 1
ATOM 1264 C C . LEU A 1 166 ? -0.861 -0.084 -10.473 1.00 86.19 166 LEU A C 1
ATOM 1266 O O . LEU A 1 166 ? -0.257 0.436 -9.536 1.00 86.19 166 LEU A O 1
ATOM 1270 N N . LEU A 1 167 ? -1.703 -1.106 -10.297 1.00 87.38 167 LEU A N 1
ATOM 1271 C CA . LEU A 1 167 ? -1.990 -1.686 -8.983 1.00 87.38 167 LEU A CA 1
ATOM 1272 C C . LEU A 1 167 ? -0.739 -2.301 -8.350 1.00 87.38 167 LEU A C 1
ATOM 1274 O O . LEU A 1 167 ? -0.477 -2.066 -7.172 1.00 87.38 167 LEU A O 1
ATOM 1278 N N . ALA A 1 168 ? 0.062 -3.038 -9.122 1.00 86.81 168 ALA A N 1
ATOM 1279 C CA . ALA A 1 168 ? 1.309 -3.618 -8.634 1.00 86.81 168 ALA A CA 1
ATOM 1280 C C . ALA A 1 168 ? 2.266 -2.537 -8.109 1.00 86.81 168 ALA A C 1
ATOM 1282 O O . ALA A 1 168 ? 2.773 -2.660 -6.994 1.00 86.81 168 ALA A O 1
ATOM 1283 N N . ASN A 1 169 ? 2.454 -1.444 -8.857 1.00 89.06 169 ASN A N 1
ATOM 1284 C CA . ASN A 1 169 ? 3.276 -0.317 -8.417 1.00 89.06 169 ASN A CA 1
ATOM 1285 C C . ASN A 1 169 ? 2.676 0.393 -7.193 1.00 89.06 169 ASN A C 1
ATOM 1287 O O . ASN A 1 169 ? 3.411 0.707 -6.255 1.00 89.06 169 ASN A O 1
ATOM 1291 N N . LEU A 1 170 ? 1.352 0.587 -7.137 1.00 91.88 170 LEU A N 1
ATOM 1292 C CA . LEU A 1 170 ? 0.694 1.130 -5.945 1.00 91.88 170 LEU A CA 1
ATOM 1293 C C . LEU A 1 170 ? 1.012 0.275 -4.710 1.00 91.88 170 LEU A C 1
ATOM 1295 O O . LEU A 1 170 ? 1.475 0.811 -3.705 1.00 91.88 170 LEU A O 1
ATOM 1299 N N . PHE A 1 171 ? 0.849 -1.047 -4.778 1.00 90.38 171 PHE A N 1
ATOM 1300 C CA . PHE A 1 171 ? 1.153 -1.930 -3.647 1.00 90.38 171 PHE A CA 1
ATOM 1301 C C . PHE A 1 171 ? 2.648 -2.001 -3.324 1.00 90.38 171 PHE A C 1
ATOM 1303 O O . PHE A 1 171 ? 3.013 -2.102 -2.154 1.00 90.38 171 PHE A O 1
ATOM 1310 N N . MET A 1 172 ? 3.519 -1.896 -4.328 1.00 92.06 172 MET A N 1
ATOM 1311 C CA . MET A 1 172 ? 4.969 -1.919 -4.138 1.00 92.06 172 MET A CA 1
ATOM 1312 C C . MET A 1 172 ? 5.463 -0.729 -3.302 1.00 92.06 172 MET A C 1
ATOM 1314 O O . MET A 1 172 ? 6.323 -0.900 -2.438 1.00 92.06 172 MET A O 1
ATOM 1318 N N . TYR A 1 173 ? 4.903 0.466 -3.510 1.00 94.62 173 TYR A N 1
ATOM 1319 C CA . TYR A 1 173 ? 5.296 1.684 -2.787 1.00 94.62 173 TYR A CA 1
ATOM 1320 C C . TYR A 1 173 ? 4.443 1.981 -1.538 1.00 94.62 173 TYR A C 1
ATOM 1322 O O . TYR A 1 173 ? 4.821 2.819 -0.715 1.00 94.62 173 TYR A O 1
ATOM 1330 N N . ALA A 1 174 ? 3.344 1.248 -1.332 1.00 93.44 174 ALA A N 1
ATOM 1331 C CA . ALA A 1 174 ? 2.454 1.390 -0.178 1.00 93.44 174 ALA A CA 1
ATOM 1332 C C . ALA A 1 174 ? 3.162 1.321 1.198 1.00 93.44 174 ALA A C 1
ATOM 1334 O O . ALA A 1 174 ? 2.861 2.160 2.059 1.00 93.44 174 ALA A O 1
ATOM 1335 N N . PRO A 1 175 ? 4.129 0.404 1.444 1.00 95.38 175 PRO A N 1
ATOM 1336 C CA . PRO A 1 175 ? 4.809 0.310 2.738 1.00 95.38 175 PRO A CA 1
ATOM 1337 C C . PRO A 1 175 ? 5.520 1.597 3.172 1.00 95.38 175 PRO A C 1
ATOM 1339 O O . PRO A 1 175 ? 5.636 1.852 4.370 1.00 95.38 175 PRO A O 1
ATOM 1342 N N . ILE A 1 176 ? 5.944 2.442 2.226 1.00 96.12 176 ILE A N 1
ATOM 1343 C CA . ILE A 1 176 ? 6.604 3.724 2.518 1.00 96.12 176 ILE A CA 1
ATOM 1344 C C . ILE A 1 176 ? 5.642 4.666 3.237 1.00 96.12 176 ILE A C 1
ATOM 1346 O O . ILE A 1 176 ? 5.992 5.242 4.267 1.00 96.12 176 ILE A O 1
ATOM 1350 N N . GLY A 1 177 ? 4.414 4.796 2.725 1.00 95.06 177 GLY A N 1
ATOM 1351 C CA . GLY A 1 177 ? 3.381 5.631 3.337 1.00 95.06 177 GLY A CA 1
ATOM 1352 C C . GLY A 1 177 ? 3.072 5.201 4.769 1.00 95.06 177 GLY A C 1
ATOM 1353 O O . GLY A 1 177 ? 3.003 6.030 5.680 1.00 95.06 177 GLY A O 1
ATOM 1354 N N . LEU A 1 178 ? 2.977 3.886 4.979 1.00 95.31 178 LEU A N 1
ATOM 1355 C CA . LEU A 1 178 ? 2.728 3.294 6.290 1.00 95.31 178 LEU A CA 1
ATOM 1356 C C . LEU A 1 178 ? 3.900 3.518 7.262 1.00 95.31 178 LEU A C 1
ATOM 1358 O O . LEU A 1 178 ? 3.681 3.888 8.417 1.00 95.31 178 LEU A O 1
ATOM 1362 N N . ALA A 1 179 ? 5.141 3.343 6.799 1.00 95.75 179 ALA A N 1
ATOM 1363 C CA . ALA A 1 179 ? 6.342 3.576 7.599 1.00 95.75 179 ALA A CA 1
ATOM 1364 C C . ALA A 1 179 ? 6.482 5.050 8.007 1.00 95.75 179 ALA A C 1
ATOM 1366 O O . ALA A 1 179 ? 6.792 5.346 9.162 1.00 95.75 179 ALA A O 1
ATOM 1367 N N . VAL A 1 180 ? 6.195 5.982 7.092 1.00 95.12 180 VAL A N 1
ATOM 1368 C CA . VAL A 1 180 ? 6.226 7.426 7.364 1.00 95.12 180 VAL A CA 1
ATOM 1369 C C . VAL A 1 180 ? 5.136 7.837 8.356 1.00 95.12 180 VAL A C 1
ATOM 1371 O O . VAL A 1 180 ? 5.407 8.645 9.248 1.00 95.12 180 VAL A O 1
ATOM 1374 N N . TRP A 1 181 ? 3.928 7.272 8.250 1.00 94.94 181 TRP A N 1
ATOM 1375 C CA . TRP A 1 181 ? 2.877 7.472 9.254 1.00 94.94 181 TRP A CA 1
ATOM 1376 C C . TRP A 1 181 ? 3.336 6.982 10.629 1.00 94.94 181 TRP A C 1
ATOM 1378 O O . TRP A 1 181 ? 3.299 7.741 11.598 1.00 94.94 181 TRP A O 1
ATOM 1388 N N . ALA A 1 182 ? 3.856 5.755 10.703 1.00 94.12 182 ALA A N 1
ATOM 1389 C CA . ALA A 1 182 ? 4.322 5.165 11.951 1.00 94.12 182 ALA A CA 1
ATOM 1390 C C . ALA A 1 182 ? 5.458 5.986 12.583 1.00 94.12 182 ALA A C 1
ATOM 1392 O O . ALA A 1 182 ? 5.430 6.264 13.781 1.00 94.12 182 ALA A O 1
ATOM 1393 N N . MET A 1 183 ? 6.418 6.450 11.779 1.00 93.62 183 MET A N 1
ATOM 1394 C CA . MET A 1 183 ? 7.499 7.328 12.225 1.00 93.62 183 MET A CA 1
ATOM 1395 C C . MET A 1 183 ? 6.966 8.640 12.823 1.00 93.62 183 MET A C 1
ATOM 1397 O O . MET A 1 183 ? 7.397 9.035 13.908 1.00 93.62 183 MET A O 1
ATOM 1401 N N . GLN A 1 184 ? 6.037 9.320 12.139 1.00 91.31 184 GLN A N 1
ATOM 1402 C CA . GLN A 1 184 ? 5.470 10.591 12.614 1.00 91.31 184 GLN A CA 1
ATOM 1403 C C . GLN A 1 184 ? 4.629 10.404 13.885 1.00 91.31 184 GLN A C 1
ATOM 1405 O O . GLN A 1 184 ? 4.751 11.203 14.817 1.00 91.31 184 GLN A O 1
ATOM 1410 N N . ALA A 1 185 ? 3.848 9.323 13.964 1.00 89.38 185 ALA A N 1
ATOM 1411 C CA . ALA A 1 185 ? 3.062 8.976 15.145 1.00 89.38 185 ALA A CA 1
ATOM 1412 C C . ALA A 1 185 ? 3.950 8.641 16.361 1.00 89.38 185 ALA A C 1
ATOM 1414 O O . ALA A 1 185 ? 3.664 9.076 17.475 1.00 89.38 185 ALA A O 1
ATOM 1415 N N . VAL A 1 186 ? 5.066 7.924 16.166 1.00 87.94 186 VAL A N 1
ATOM 1416 C CA . VAL A 1 186 ? 6.019 7.594 17.246 1.00 87.94 186 VAL A CA 1
ATOM 1417 C C . VAL A 1 186 ? 6.765 8.827 17.754 1.00 87.94 186 VAL A C 1
ATOM 1419 O O . VAL A 1 186 ? 6.995 8.943 18.956 1.00 87.94 186 VAL A O 1
ATOM 1422 N N . ARG A 1 187 ? 7.137 9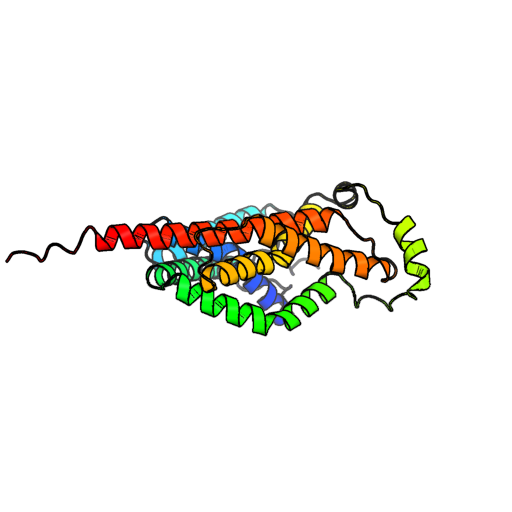.751 16.861 1.00 85.00 187 ARG A N 1
ATOM 1423 C CA . ARG A 1 187 ? 7.885 10.972 17.208 1.00 85.00 187 ARG A CA 1
ATOM 1424 C C . ARG A 1 187 ? 7.022 12.074 17.834 1.00 85.00 187 ARG A C 1
ATOM 1426 O O . ARG A 1 187 ? 7.535 13.156 18.089 1.00 85.00 187 ARG A O 1
ATOM 1433 N N . GLY A 1 188 ? 5.727 11.833 18.053 1.00 71.88 188 GLY A N 1
ATOM 1434 C CA . GLY A 1 188 ? 4.816 12.844 18.596 1.00 71.88 188 GLY A CA 1
ATOM 1435 C C . GLY A 1 188 ? 4.583 14.030 17.653 1.00 71.88 188 GLY A C 1
ATOM 1436 O O . GLY A 1 188 ? 4.018 15.036 18.064 1.00 71.88 188 GLY A O 1
ATOM 1437 N N . ALA A 1 189 ? 4.957 13.913 16.374 1.00 61.50 189 ALA A N 1
ATOM 1438 C CA . ALA A 1 189 ? 4.818 14.965 15.365 1.00 61.50 189 ALA A CA 1
ATOM 1439 C C . ALA A 1 189 ? 3.371 15.115 14.845 1.00 61.50 189 ALA A C 1
ATOM 1441 O O . ALA A 1 189 ? 3.140 15.662 13.768 1.00 61.50 189 ALA A O 1
ATOM 1442 N N . LEU A 1 190 ? 2.378 14.632 15.598 1.00 56.25 190 LEU A N 1
ATOM 1443 C CA . LEU A 1 190 ? 0.967 14.635 15.206 1.00 56.25 190 LEU A CA 1
ATOM 1444 C C . LEU A 1 190 ? 0.382 16.050 15.090 1.00 56.25 190 LEU A C 1
ATOM 1446 O O . LEU A 1 190 ? -0.555 16.249 14.323 1.00 56.25 190 LEU A O 1
ATOM 1450 N N . GLN A 1 191 ? 0.966 17.037 15.777 1.00 54.78 191 GLN A N 1
ATOM 1451 C CA . GLN A 1 191 ? 0.584 18.449 15.652 1.00 54.78 191 GLN A CA 1
ATOM 1452 C C . GLN A 1 191 ? 1.033 19.087 14.327 1.00 54.78 191 GLN A C 1
ATOM 1454 O O . GLN A 1 191 ? 0.509 20.127 13.947 1.00 54.78 191 GLN A O 1
ATOM 1459 N N . ASN A 1 192 ? 1.979 18.471 13.608 1.00 63.50 192 ASN A N 1
ATOM 1460 C CA . ASN A 1 192 ? 2.516 18.998 12.356 1.00 63.50 192 ASN A CA 1
ATOM 1461 C C . ASN A 1 192 ? 2.688 17.862 11.334 1.00 63.50 192 ASN A C 1
ATOM 1463 O O . ASN A 1 192 ? 3.799 17.558 10.898 1.00 63.50 192 ASN A O 1
ATOM 1467 N N . ARG A 1 193 ? 1.575 17.188 11.000 1.00 74.62 193 ARG A N 1
ATOM 1468 C CA . ARG A 1 193 ? 1.526 16.109 10.000 1.00 74.62 193 ARG A CA 1
ATOM 1469 C C . ARG A 1 193 ? 1.948 16.650 8.633 1.00 74.62 193 ARG A C 1
ATOM 1471 O O . ARG A 1 193 ? 1.171 17.302 7.939 1.00 74.62 193 ARG A O 1
ATOM 1478 N N . ARG A 1 194 ? 3.178 16.349 8.216 1.00 84.31 194 ARG A N 1
ATOM 1479 C CA . ARG A 1 194 ? 3.726 16.830 6.942 1.00 84.31 194 ARG A CA 1
ATOM 1480 C C . ARG A 1 194 ? 3.381 15.854 5.824 1.00 84.31 194 ARG A C 1
ATOM 1482 O O . ARG A 1 194 ? 4.085 14.866 5.625 1.00 84.31 194 ARG A O 1
ATOM 1489 N N . LEU A 1 195 ? 2.327 16.163 5.065 1.00 88.69 195 LEU A N 1
ATOM 1490 C CA . LEU A 1 195 ? 1.901 15.377 3.893 1.00 88.69 195 LEU A CA 1
ATOM 1491 C C . LEU A 1 195 ? 2.979 15.283 2.804 1.00 88.69 195 LEU A C 1
ATOM 1493 O O . LEU A 1 195 ? 2.974 14.348 2.012 1.00 88.69 195 LEU A O 1
ATOM 1497 N N . ILE A 1 196 ? 3.934 16.214 2.795 1.00 92.25 196 ILE A N 1
ATOM 1498 C CA . ILE A 1 196 ? 5.035 16.219 1.832 1.00 92.25 196 ILE A CA 1
ATOM 1499 C C . ILE A 1 196 ? 6.062 15.104 2.082 1.00 92.25 196 ILE A C 1
ATOM 1501 O O . ILE A 1 196 ? 6.704 14.641 1.147 1.00 92.25 196 ILE A O 1
ATOM 1505 N N . VAL A 1 197 ? 6.209 14.631 3.326 1.00 92.81 197 VAL A N 1
ATOM 1506 C CA . VAL A 1 197 ? 7.190 13.590 3.675 1.00 92.81 197 VAL A CA 1
ATOM 1507 C C . VAL A 1 197 ? 6.899 12.264 2.963 1.00 92.81 197 VAL A C 1
ATOM 1509 O O . VAL A 1 197 ? 7.803 11.786 2.282 1.00 92.81 197 VAL A O 1
ATOM 1512 N N . PRO A 1 198 ? 5.689 11.665 3.039 1.00 94.31 198 PRO A N 1
ATOM 1513 C CA . PRO A 1 198 ? 5.420 10.418 2.322 1.00 94.31 198 PRO A CA 1
ATOM 1514 C C . PRO A 1 198 ? 5.565 10.587 0.804 1.00 94.31 198 PRO A C 1
ATOM 1516 O O . PRO A 1 198 ? 6.125 9.703 0.156 1.00 94.31 198 PRO A O 1
ATOM 1519 N N . VAL A 1 199 ? 5.141 11.730 0.253 1.00 95.19 199 VAL A N 1
ATOM 1520 C CA . VAL A 1 199 ? 5.253 12.059 -1.180 1.00 95.19 199 VAL A CA 1
ATOM 1521 C C . VAL A 1 199 ? 6.713 12.036 -1.629 1.00 95.19 199 VAL A C 1
ATOM 1523 O O . VAL A 1 199 ? 7.060 11.287 -2.541 1.00 95.19 199 VAL A O 1
ATOM 1526 N N . ILE A 1 200 ? 7.581 12.798 -0.953 1.00 96.06 200 ILE A N 1
ATOM 1527 C CA . ILE A 1 200 ? 9.009 12.863 -1.282 1.00 96.06 200 ILE A CA 1
ATOM 1528 C C . ILE A 1 200 ? 9.667 11.500 -1.066 1.00 96.06 200 ILE A C 1
ATOM 1530 O O . ILE A 1 200 ? 10.400 11.048 -1.934 1.00 96.06 200 ILE A O 1
ATOM 1534 N N . SER A 1 201 ? 9.396 10.808 0.046 1.00 95.06 201 SER A N 1
ATOM 1535 C CA . SER A 1 201 ? 9.992 9.490 0.304 1.00 95.06 201 SER A CA 1
ATOM 1536 C C . SER A 1 201 ? 9.631 8.462 -0.774 1.00 95.06 201 SER A C 1
ATOM 1538 O O . SER A 1 201 ? 10.506 7.721 -1.220 1.00 95.06 201 SER A O 1
ATOM 1540 N N . GLY A 1 202 ? 8.369 8.438 -1.220 1.00 94.88 202 GLY A N 1
ATOM 1541 C CA . GLY A 1 202 ? 7.916 7.571 -2.311 1.00 94.88 202 GLY A CA 1
ATOM 1542 C C . GLY A 1 202 ? 8.583 7.922 -3.640 1.00 94.88 202 GLY A C 1
ATOM 1543 O O . GLY A 1 202 ? 9.177 7.053 -4.277 1.00 94.88 202 GLY A O 1
ATOM 1544 N N . ALA A 1 203 ? 8.559 9.205 -4.015 1.00 95.12 203 ALA A N 1
ATOM 1545 C CA . ALA A 1 203 ? 9.179 9.693 -5.245 1.00 95.12 203 ALA A CA 1
ATOM 1546 C C . ALA A 1 203 ? 10.698 9.459 -5.274 1.00 95.12 203 ALA A C 1
ATOM 1548 O O . ALA A 1 203 ? 11.226 9.020 -6.290 1.00 95.12 203 ALA A O 1
ATOM 1549 N N . CYS A 1 204 ? 11.404 9.696 -4.163 1.00 95.81 204 CYS A N 1
ATOM 1550 C CA . CYS A 1 204 ? 12.843 9.456 -4.056 1.00 95.81 204 CYS A CA 1
ATOM 1551 C C . CYS A 1 204 ? 13.186 7.975 -4.218 1.00 95.81 204 CYS A C 1
ATOM 1553 O O . CYS A 1 204 ? 14.139 7.659 -4.929 1.00 95.81 204 CYS A O 1
ATOM 1555 N N . LEU A 1 205 ? 12.423 7.061 -3.602 1.00 95.00 205 LEU A N 1
ATOM 1556 C CA . LEU A 1 205 ? 12.675 5.633 -3.798 1.00 95.00 205 LEU A CA 1
ATOM 1557 C C . LEU A 1 205 ? 12.430 5.234 -5.254 1.00 95.00 205 LEU A C 1
ATOM 1559 O O . LEU A 1 205 ? 13.265 4.556 -5.846 1.00 95.00 205 LEU A O 1
ATOM 1563 N N . ALA A 1 206 ? 11.315 5.669 -5.843 1.00 94.25 206 ALA A N 1
ATOM 1564 C CA . ALA A 1 206 ? 11.019 5.394 -7.243 1.00 94.25 206 ALA A CA 1
ATOM 1565 C C . ALA A 1 206 ? 12.096 5.951 -8.177 1.00 94.25 206 ALA A C 1
ATOM 1567 O O . ALA A 1 206 ? 12.532 5.243 -9.074 1.00 94.25 206 ALA A O 1
ATOM 1568 N N . LEU A 1 207 ? 12.601 7.158 -7.914 1.00 93.19 207 LEU A N 1
ATOM 1569 C CA . LEU A 1 207 ? 13.702 7.744 -8.671 1.00 93.19 207 LEU A CA 1
ATOM 1570 C C . LEU A 1 207 ? 14.951 6.856 -8.625 1.00 93.19 207 LEU A C 1
ATOM 1572 O O . LEU A 1 207 ? 15.513 6.559 -9.671 1.00 93.19 207 LEU A O 1
ATOM 1576 N N . VAL A 1 208 ? 15.363 6.378 -7.445 1.00 93.44 208 VAL A N 1
ATOM 1577 C CA . VAL A 1 208 ? 16.508 5.456 -7.330 1.00 93.44 208 VAL A CA 1
ATOM 1578 C C . VAL A 1 208 ? 16.265 4.177 -8.135 1.00 93.44 208 VAL A C 1
ATOM 1580 O O . VAL A 1 208 ? 17.147 3.735 -8.869 1.00 93.44 208 VAL A O 1
ATOM 1583 N N . ILE A 1 209 ? 15.064 3.604 -8.034 1.00 92.75 209 ILE A N 1
ATOM 1584 C CA . ILE A 1 209 ? 14.694 2.371 -8.735 1.00 92.75 209 ILE A CA 1
ATOM 1585 C C . ILE A 1 209 ? 14.695 2.552 -10.259 1.00 92.75 209 ILE A C 1
ATOM 1587 O O . ILE A 1 209 ? 15.282 1.726 -10.961 1.00 92.75 209 ILE A O 1
ATOM 1591 N N . GLU A 1 210 ? 14.082 3.620 -10.772 1.00 91.00 210 GLU A N 1
ATOM 1592 C CA . GLU A 1 210 ? 14.009 3.920 -12.207 1.00 91.00 210 GLU A CA 1
ATOM 1593 C C . GLU A 1 210 ? 15.375 4.297 -12.787 1.00 91.00 210 GLU A C 1
ATOM 1595 O O . GLU A 1 210 ? 15.730 3.822 -13.864 1.00 91.00 210 GLU A O 1
ATOM 1600 N N . LEU A 1 211 ? 16.187 5.075 -12.063 1.00 89.38 211 LEU A N 1
ATOM 1601 C CA . LEU A 1 211 ? 17.556 5.377 -12.487 1.00 89.38 211 LEU A CA 1
ATOM 1602 C C . LEU A 1 211 ? 18.427 4.118 -12.522 1.00 89.38 211 LEU A C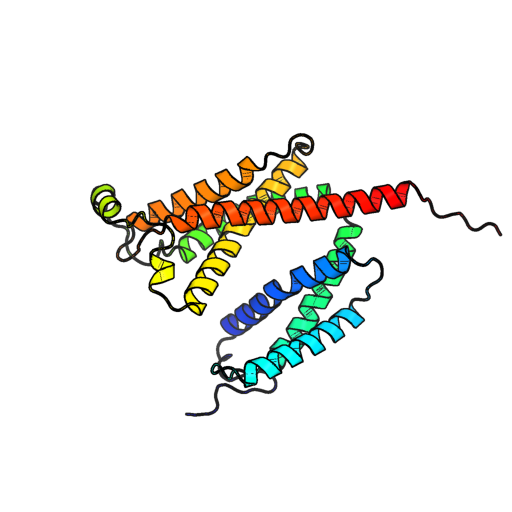 1
ATOM 1604 O O . LEU A 1 211 ? 19.242 3.971 -13.427 1.00 89.38 211 LEU A O 1
ATOM 1608 N N . GLY A 1 212 ? 18.225 3.174 -11.599 1.00 86.94 212 GLY A N 1
ATOM 1609 C CA . GLY A 1 212 ? 18.904 1.878 -11.653 1.00 86.94 212 GLY A CA 1
ATOM 1610 C C . GLY A 1 212 ? 18.544 1.068 -12.902 1.00 86.94 212 GLY A C 1
ATOM 1611 O O . GLY A 1 212 ? 19.413 0.422 -13.482 1.00 86.94 212 GLY A O 1
ATOM 1612 N N . LYS A 1 213 ? 17.295 1.157 -13.385 1.00 87.44 213 LYS A N 1
ATOM 1613 C CA . LYS A 1 213 ? 16.869 0.473 -14.620 1.00 87.44 213 LYS A CA 1
ATOM 1614 C C . LYS A 1 213 ? 17.573 0.997 -15.869 1.00 87.44 213 LYS A C 1
ATOM 1616 O O . LYS A 1 213 ? 17.718 0.228 -16.809 1.00 87.44 213 LYS A O 1
ATOM 1621 N N . VAL A 1 214 ? 18.048 2.249 -15.873 1.00 86.19 214 VAL A N 1
ATOM 1622 C CA . VAL A 1 214 ? 18.837 2.822 -16.985 1.00 86.19 214 VAL A CA 1
ATOM 1623 C C . VAL A 1 214 ? 20.101 2.002 -17.250 1.00 86.19 214 VAL A C 1
ATOM 1625 O O . VAL A 1 214 ? 20.598 2.000 -18.363 1.00 86.19 214 VAL A O 1
ATOM 1628 N N . LEU A 1 215 ? 20.640 1.310 -16.243 1.00 86.50 215 LEU A N 1
ATOM 1629 C CA . LEU A 1 215 ? 21.838 0.482 -16.388 1.00 86.50 215 LEU A CA 1
ATOM 1630 C C . LEU A 1 215 ? 21.523 -0.980 -16.720 1.00 86.50 215 LEU A C 1
ATOM 1632 O O . LEU A 1 215 ? 22.449 -1.763 -16.918 1.00 86.50 215 LEU A O 1
ATOM 1636 N N . VAL A 1 216 ? 20.250 -1.372 -16.779 1.00 85.88 216 VAL A N 1
ATOM 1637 C CA . VAL A 1 216 ? 19.847 -2.753 -17.051 1.00 85.88 216 VAL A CA 1
ATOM 1638 C C . VAL A 1 216 ? 19.461 -2.883 -18.529 1.00 85.88 216 VAL A C 1
ATOM 1640 O O . VAL A 1 216 ? 18.526 -2.212 -18.971 1.00 85.88 216 VAL A O 1
ATOM 1643 N N . PRO A 1 217 ? 20.121 -3.768 -19.301 1.00 80.94 217 PRO A N 1
ATOM 1644 C CA . PRO A 1 217 ? 19.776 -4.007 -20.698 1.00 80.94 217 PRO A CA 1
ATOM 1645 C C . PRO A 1 217 ? 18.288 -4.319 -20.895 1.00 80.94 217 PRO A C 1
ATOM 1647 O O . PRO A 1 217 ? 17.691 -5.050 -20.103 1.00 80.94 217 PRO A O 1
ATOM 1650 N N . LEU A 1 218 ? 17.706 -3.812 -21.990 1.00 74.19 218 LEU A N 1
ATOM 1651 C CA . LEU A 1 218 ? 16.319 -4.083 -22.412 1.00 74.19 218 LEU A CA 1
ATOM 1652 C C . LEU A 1 218 ? 15.241 -3.646 -21.399 1.00 74.19 218 LEU A C 1
ATOM 1654 O O . LEU A 1 218 ? 14.071 -4.008 -21.546 1.00 74.19 218 LEU A O 1
ATOM 1658 N N . LYS A 1 219 ? 15.603 -2.869 -20.370 1.00 77.38 219 LYS A N 1
ATOM 1659 C CA . LYS A 1 219 ? 14.649 -2.231 -19.464 1.00 77.38 219 LYS A CA 1
ATOM 1660 C C . LYS A 1 219 ? 14.480 -0.773 -19.842 1.00 77.38 219 LYS A C 1
ATOM 1662 O O . LYS A 1 219 ? 15.438 -0.050 -20.088 1.00 77.38 219 LYS A O 1
ATOM 1667 N N . HIS A 1 220 ? 13.228 -0.345 -19.851 1.00 76.75 220 HIS A N 1
ATOM 1668 C CA . HIS A 1 220 ? 12.880 1.040 -20.090 1.00 76.75 220 HIS A CA 1
ATOM 1669 C C . HIS A 1 220 ? 12.420 1.677 -18.778 1.00 76.75 220 HIS A C 1
ATOM 1671 O O . HIS A 1 220 ? 11.450 1.192 -18.187 1.00 76.75 220 HIS A O 1
ATOM 1677 N N . PRO A 1 221 ? 13.111 2.726 -18.301 1.00 80.25 221 PRO A N 1
ATOM 1678 C CA . PRO A 1 221 ? 12.646 3.518 -17.174 1.00 80.25 221 PRO A CA 1
ATOM 1679 C C . PRO A 1 221 ? 11.298 4.161 -17.500 1.00 80.25 221 PRO A C 1
ATOM 1681 O O . PRO A 1 221 ? 11.108 4.689 -18.599 1.00 80.25 221 PRO A O 1
ATOM 1684 N N . ASP A 1 222 ? 10.383 4.142 -16.536 1.00 82.38 222 ASP A N 1
ATOM 1685 C CA . ASP A 1 222 ? 9.085 4.804 -16.640 1.00 82.38 222 ASP A CA 1
ATOM 1686 C C . ASP A 1 222 ? 8.964 5.862 -15.545 1.00 82.38 222 ASP A C 1
ATOM 1688 O O . ASP A 1 222 ? 8.779 5.560 -14.363 1.00 82.38 222 ASP A O 1
ATOM 1692 N N . MET A 1 223 ? 9.051 7.131 -15.949 1.00 83.12 223 MET A N 1
ATOM 1693 C CA . MET A 1 223 ? 8.948 8.264 -15.028 1.00 83.12 223 MET A CA 1
ATOM 1694 C C . MET A 1 223 ? 7.556 8.382 -14.392 1.00 83.12 223 MET A C 1
ATOM 1696 O O . MET A 1 223 ? 7.407 9.009 -13.342 1.00 83.12 223 MET A O 1
ATOM 1700 N N . THR A 1 224 ? 6.538 7.725 -14.955 1.00 86.62 224 THR A N 1
ATOM 1701 C CA . THR A 1 224 ? 5.197 7.633 -14.360 1.00 86.62 224 THR A CA 1
ATOM 1702 C C . THR A 1 224 ? 5.238 6.920 -13.008 1.00 86.62 224 THR A C 1
ATOM 1704 O O . THR A 1 224 ? 4.472 7.268 -12.107 1.00 86.62 224 THR A O 1
ATOM 1707 N 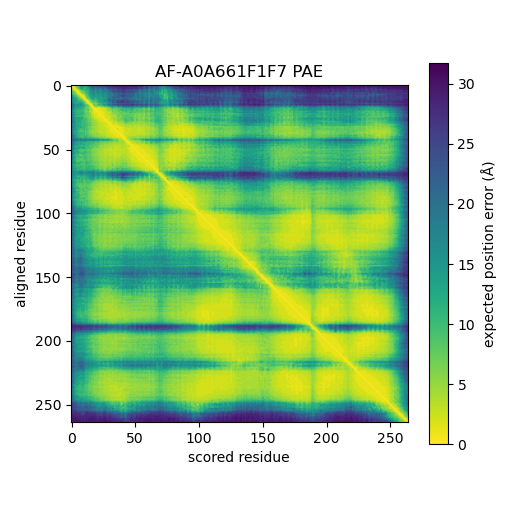N . ASN A 1 225 ? 6.181 5.992 -12.803 1.00 90.06 225 ASN A N 1
ATOM 1708 C CA . ASN A 1 225 ? 6.319 5.280 -11.533 1.00 90.06 225 ASN A CA 1
ATOM 1709 C C . ASN A 1 225 ? 6.694 6.210 -10.373 1.00 90.06 225 ASN A C 1
ATOM 1711 O O . ASN A 1 225 ? 6.326 5.919 -9.237 1.00 90.06 225 ASN A O 1
ATOM 1715 N N . LEU A 1 226 ? 7.338 7.358 -10.630 1.00 92.50 226 LEU A N 1
ATOM 1716 C CA . LEU A 1 226 ? 7.587 8.371 -9.595 1.00 92.50 226 LEU A CA 1
ATOM 1717 C C . LEU A 1 226 ? 6.273 8.970 -9.088 1.00 92.50 226 LEU A C 1
ATOM 1719 O O . LEU A 1 226 ? 6.082 9.105 -7.878 1.00 92.50 226 LEU A O 1
ATOM 1723 N N . LEU A 1 227 ? 5.357 9.293 -10.006 1.00 91.94 227 LEU A N 1
ATOM 1724 C CA . LEU A 1 227 ? 4.038 9.820 -9.664 1.00 91.94 227 LEU A CA 1
ATOM 1725 C C . LEU A 1 227 ? 3.198 8.758 -8.948 1.00 91.94 227 LEU A C 1
ATOM 1727 O O . LEU A 1 227 ? 2.587 9.049 -7.921 1.00 91.94 227 LEU A O 1
ATOM 1731 N N . ILE A 1 228 ? 3.212 7.516 -9.440 1.00 92.44 228 ILE A N 1
ATOM 1732 C CA . ILE A 1 228 ? 2.493 6.399 -8.812 1.00 92.44 228 ILE A CA 1
ATOM 1733 C C . ILE A 1 228 ? 3.024 6.148 -7.396 1.00 92.44 228 ILE A C 1
ATOM 1735 O O . ILE A 1 228 ? 2.230 5.980 -6.472 1.00 92.44 228 ILE A O 1
ATOM 1739 N N . ALA A 1 229 ? 4.342 6.175 -7.192 1.00 94.88 229 ALA A N 1
ATOM 1740 C CA . ALA A 1 229 ? 4.947 5.992 -5.877 1.00 94.88 229 ALA A CA 1
ATOM 1741 C C . ALA A 1 229 ? 4.575 7.112 -4.901 1.00 94.88 229 ALA A C 1
ATOM 1743 O O . ALA A 1 229 ? 4.232 6.832 -3.753 1.00 94.88 229 ALA A O 1
ATOM 1744 N N . ALA A 1 230 ? 4.600 8.365 -5.366 1.00 95.25 230 ALA A N 1
ATOM 1745 C CA . ALA A 1 230 ? 4.200 9.536 -4.592 1.00 95.25 230 ALA A CA 1
ATOM 1746 C C . ALA A 1 230 ? 2.720 9.491 -4.178 1.00 95.25 230 ALA A C 1
ATOM 1748 O O . ALA A 1 230 ? 2.384 9.770 -3.026 1.00 95.25 230 ALA A O 1
ATOM 1749 N N . ILE A 1 231 ? 1.832 9.125 -5.107 1.00 95.69 231 ILE A N 1
ATOM 1750 C CA . ILE A 1 231 ? 0.397 8.995 -4.836 1.00 95.69 231 ILE A CA 1
ATOM 1751 C C . ILE A 1 231 ? 0.144 7.803 -3.913 1.00 95.69 231 ILE A C 1
ATOM 1753 O O . ILE A 1 231 ? -0.595 7.939 -2.942 1.00 95.69 231 ILE A O 1
ATOM 1757 N N . SER A 1 232 ? 0.785 6.659 -4.159 1.00 95.75 232 SER A N 1
ATOM 1758 C CA . SER A 1 232 ? 0.646 5.466 -3.320 1.00 95.75 232 SER A CA 1
ATOM 1759 C C . SER A 1 232 ? 1.017 5.749 -1.867 1.00 95.75 232 SER A C 1
ATOM 1761 O O . SER A 1 232 ? 0.219 5.518 -0.952 1.00 95.75 232 SER A O 1
ATOM 1763 N N . SER A 1 233 ? 2.217 6.292 -1.646 1.00 96.38 233 SER A N 1
ATOM 1764 C CA . SER A 1 233 ? 2.704 6.580 -0.301 1.00 96.38 233 SER A CA 1
ATOM 1765 C C . SER A 1 233 ? 1.804 7.593 0.410 1.00 96.38 233 SER A C 1
ATOM 1767 O O . SER A 1 233 ? 1.522 7.433 1.600 1.00 96.38 233 SER A O 1
ATOM 1769 N N . LEU A 1 234 ? 1.298 8.602 -0.307 1.00 96.31 234 LEU A N 1
ATOM 1770 C CA . LEU A 1 234 ? 0.362 9.582 0.234 1.00 96.31 234 LEU A CA 1
ATOM 1771 C C . LEU A 1 234 ? -0.980 8.949 0.613 1.00 96.31 234 LEU A C 1
ATOM 1773 O O . LEU A 1 234 ? -1.453 9.176 1.726 1.00 96.31 234 LEU A O 1
ATOM 1777 N N . LEU A 1 235 ? -1.582 8.150 -0.272 1.00 95.31 235 LEU A N 1
ATOM 1778 C CA . LEU A 1 235 ? -2.873 7.504 -0.027 1.00 95.31 235 LEU A CA 1
ATOM 1779 C C . LEU A 1 235 ? -2.810 6.586 1.193 1.00 95.31 235 LEU A C 1
ATOM 1781 O O . LEU A 1 235 ? -3.674 6.656 2.064 1.00 95.31 235 LEU A O 1
ATOM 1785 N N . VAL A 1 236 ? -1.757 5.775 1.310 1.00 95.12 236 VAL A N 1
ATOM 1786 C CA . VAL A 1 236 ? -1.589 4.870 2.455 1.00 95.12 236 VAL A CA 1
ATOM 1787 C C . VAL A 1 236 ? -1.328 5.643 3.744 1.00 95.12 236 VAL A C 1
ATOM 1789 O O . VAL A 1 236 ? -1.893 5.311 4.787 1.00 95.12 236 VAL A O 1
ATOM 1792 N N . TYR A 1 237 ? -0.524 6.707 3.683 1.00 95.12 237 TYR A N 1
ATOM 1793 C CA . TYR A 1 237 ? -0.314 7.599 4.822 1.00 95.12 237 TYR A CA 1
ATOM 1794 C C . TYR A 1 237 ? -1.629 8.242 5.292 1.00 95.12 237 TYR A C 1
ATOM 1796 O O . TYR A 1 237 ? -1.912 8.275 6.494 1.00 95.12 237 TYR A O 1
ATOM 1804 N N . GLN A 1 238 ? -2.440 8.750 4.359 1.00 93.94 238 GLN A N 1
ATOM 1805 C CA . GLN A 1 238 ? -3.736 9.361 4.658 1.00 93.94 238 GLN A CA 1
ATOM 1806 C C . GLN A 1 238 ? -4.713 8.337 5.224 1.00 93.94 238 GLN A C 1
ATOM 1808 O O . GLN A 1 238 ? -5.375 8.619 6.219 1.00 93.94 238 GLN A O 1
ATOM 1813 N N . PHE A 1 239 ? -4.754 7.136 4.651 1.00 92.00 239 PHE A N 1
ATOM 1814 C CA . PHE A 1 239 ? -5.588 6.050 5.141 1.00 92.00 239 PHE A CA 1
ATOM 1815 C C . PHE A 1 239 ? -5.229 5.672 6.582 1.00 92.00 239 PHE A C 1
ATOM 1817 O O . PHE A 1 239 ? -6.098 5.660 7.451 1.00 92.00 239 PHE A O 1
ATOM 1824 N N . ALA A 1 240 ? -3.944 5.459 6.879 1.00 91.81 240 ALA A N 1
ATOM 1825 C CA . ALA A 1 240 ? -3.483 5.159 8.235 1.00 91.81 240 ALA A CA 1
ATOM 1826 C C . ALA A 1 240 ? -3.799 6.303 9.219 1.00 91.81 240 ALA A C 1
ATOM 1828 O O . ALA A 1 240 ? -4.275 6.067 10.331 1.00 91.81 240 ALA A O 1
ATOM 1829 N N . SER A 1 241 ? -3.617 7.548 8.773 1.00 90.69 241 SER A N 1
ATOM 1830 C CA . SER A 1 241 ? -3.956 8.756 9.532 1.00 90.69 241 SER A CA 1
ATOM 1831 C C . SER A 1 241 ? -5.457 8.880 9.820 1.00 90.69 241 SER A C 1
ATOM 1833 O O . SER A 1 241 ? -5.843 9.307 10.908 1.00 90.69 241 SER A O 1
ATOM 1835 N N . TRP A 1 242 ? -6.310 8.518 8.860 1.00 90.25 242 TRP A N 1
ATOM 1836 C CA . TRP A 1 242 ? -7.766 8.512 8.999 1.00 90.25 242 TRP A CA 1
ATOM 1837 C C . TRP A 1 242 ? -8.227 7.424 9.972 1.00 90.25 242 TRP A C 1
ATOM 1839 O O . TRP A 1 242 ? -9.009 7.711 10.878 1.00 90.25 242 TRP A O 1
ATOM 1849 N N . VAL A 1 243 ? -7.672 6.210 9.862 1.00 88.56 243 VAL A N 1
ATOM 1850 C CA . VAL A 1 243 ? -7.937 5.117 10.810 1.00 88.56 243 VAL A CA 1
ATOM 1851 C C . VAL A 1 243 ? -7.553 5.533 12.231 1.00 88.56 243 VAL A C 1
ATOM 1853 O O . VAL A 1 243 ? -8.345 5.366 13.155 1.00 88.56 243 VAL A O 1
ATOM 1856 N N . GLU A 1 244 ? -6.372 6.126 12.421 1.00 88.62 244 GLU A N 1
ATOM 1857 C CA . GLU A 1 244 ? -5.940 6.648 13.722 1.00 88.62 244 GLU A CA 1
ATOM 1858 C C . GLU A 1 244 ? -6.935 7.669 14.296 1.00 88.62 244 GLU A C 1
ATOM 1860 O O . GLU A 1 244 ? -7.291 7.590 15.474 1.00 88.62 244 GLU A O 1
ATOM 1865 N N . ASN A 1 245 ? -7.419 8.599 13.468 1.00 87.44 245 ASN A N 1
ATOM 1866 C CA . ASN A 1 245 ? -8.382 9.615 13.888 1.00 87.44 245 ASN A CA 1
ATOM 1867 C C . ASN A 1 245 ? -9.722 8.995 14.319 1.00 87.44 245 ASN A C 1
ATOM 1869 O O . ASN A 1 245 ? -10.265 9.399 15.346 1.00 87.44 245 ASN A O 1
ATOM 1873 N N . ILE A 1 246 ? -10.228 7.987 13.598 1.00 85.81 246 ILE A N 1
ATOM 1874 C CA . ILE A 1 246 ? -11.450 7.254 13.980 1.00 85.81 246 ILE A CA 1
ATOM 1875 C C . ILE A 1 246 ? -11.270 6.556 15.326 1.00 85.81 246 ILE A C 1
ATOM 1877 O O . ILE A 1 246 ? -12.130 6.655 16.202 1.00 85.81 246 ILE A O 1
ATOM 1881 N N . LEU A 1 247 ? -10.143 5.866 15.504 1.00 85.25 247 LEU A N 1
ATOM 1882 C CA . LEU A 1 247 ? -9.848 5.128 16.731 1.00 85.25 247 LEU A CA 1
ATOM 1883 C C . LEU A 1 247 ? -9.720 6.063 17.942 1.00 85.25 247 LEU A C 1
ATOM 1885 O O . LEU A 1 247 ? -10.190 5.734 19.032 1.00 85.25 247 LEU A O 1
ATOM 1889 N N . ASN A 1 248 ? -9.120 7.240 17.756 1.00 84.88 248 ASN A N 1
ATOM 1890 C CA . ASN A 1 248 ? -9.037 8.257 18.801 1.00 84.88 248 ASN A CA 1
ATOM 1891 C C . ASN A 1 248 ? -10.404 8.908 19.078 1.00 84.88 248 ASN A C 1
ATOM 1893 O O . ASN A 1 248 ? -10.763 9.074 20.241 1.00 84.88 248 ASN A O 1
ATOM 1897 N N . GLY A 1 249 ? -11.200 9.206 18.044 1.00 80.56 249 GLY A N 1
ATOM 1898 C CA . GLY A 1 249 ? -12.543 9.781 18.190 1.00 80.56 249 GLY A CA 1
ATOM 1899 C C . GLY A 1 249 ? -13.511 8.869 18.951 1.00 80.56 249 GLY A C 1
ATOM 1900 O O . GLY A 1 249 ? -14.193 9.322 19.869 1.00 80.56 249 GLY A O 1
ATOM 1901 N N . GLN A 1 250 ? -13.510 7.565 18.648 1.00 71.44 250 GLN A N 1
ATOM 1902 C CA . GLN A 1 250 ? -14.318 6.573 19.375 1.00 71.44 250 GLN A CA 1
ATOM 1903 C C . GLN A 1 250 ? -13.928 6.473 20.858 1.00 71.44 250 GLN A C 1
ATOM 1905 O O . GLN A 1 250 ? -14.785 6.251 21.711 1.00 71.44 250 GLN A O 1
ATOM 1910 N N . ARG A 1 251 ? -12.648 6.674 21.193 1.00 69.31 251 ARG A N 1
ATOM 1911 C CA . ARG A 1 251 ? -12.187 6.684 22.589 1.00 69.31 251 ARG A CA 1
ATOM 1912 C C . ARG A 1 251 ? -12.612 7.922 23.349 1.00 69.31 251 ARG A C 1
ATOM 1914 O O . ARG A 1 251 ? -13.015 7.787 24.497 1.00 69.31 251 ARG A O 1
ATOM 1921 N N . SER A 1 252 ? -12.537 9.096 22.730 1.00 72.62 252 SER A N 1
ATOM 1922 C CA . SER A 1 252 ? -13.011 10.327 23.363 1.00 72.62 252 SER A CA 1
ATOM 1923 C C . SER A 1 252 ? -14.500 10.231 23.704 1.00 72.62 252 SER A C 1
ATOM 1925 O O . SER A 1 252 ? -14.892 10.621 24.798 1.00 72.62 252 SER A O 1
ATOM 1927 N N . ALA A 1 253 ? -15.310 9.621 22.830 1.00 68.25 253 ALA A N 1
ATOM 1928 C CA . ALA A 1 253 ? -16.723 9.357 23.107 1.00 68.25 253 ALA A CA 1
ATOM 1929 C C . ALA A 1 253 ? -16.930 8.390 24.293 1.00 68.25 253 ALA A C 1
ATOM 1931 O O . ALA A 1 253 ? -17.743 8.668 25.166 1.00 68.25 253 ALA A O 1
ATOM 1932 N N . LEU A 1 254 ? -16.152 7.301 24.377 1.00 62.53 254 LEU A N 1
ATOM 1933 C CA . LEU A 1 254 ? -16.215 6.341 25.495 1.00 62.53 254 LEU A CA 1
ATOM 1934 C C . LEU A 1 254 ? -15.762 6.925 26.845 1.00 62.53 254 LEU A C 1
ATOM 1936 O O . LEU A 1 254 ? -16.190 6.444 27.889 1.00 62.53 254 LEU A O 1
ATOM 1940 N N . VAL A 1 255 ? -14.870 7.921 26.844 1.00 68.75 255 VAL A N 1
ATOM 1941 C CA . VAL A 1 255 ? -14.418 8.602 28.072 1.00 68.75 255 VAL A CA 1
ATOM 1942 C C . VAL A 1 255 ? -15.457 9.613 28.567 1.00 68.75 255 VAL A C 1
ATOM 1944 O O . VAL A 1 255 ? -15.596 9.790 29.775 1.00 68.75 255 VAL A O 1
ATOM 1947 N N . LEU A 1 256 ? -16.177 10.269 27.652 1.00 70.12 256 LEU A N 1
ATOM 1948 C CA . LEU A 1 256 ? -17.187 11.279 27.984 1.00 70.12 256 LEU A CA 1
ATOM 1949 C C . LEU A 1 256 ? -18.537 10.680 28.400 1.00 70.12 256 LEU A C 1
ATOM 1951 O O . LEU A 1 256 ? -19.292 11.353 29.094 1.00 70.12 256 LEU A O 1
ATOM 1955 N N . ASP A 1 257 ? -18.817 9.432 28.022 1.00 56.97 257 ASP A N 1
ATOM 1956 C CA . ASP A 1 257 ? -20.027 8.701 28.408 1.00 56.97 257 ASP A CA 1
ATOM 1957 C C . ASP A 1 257 ? -19.640 7.483 29.275 1.00 56.97 257 ASP A C 1
ATOM 1959 O O . ASP A 1 257 ? -19.632 6.340 28.800 1.00 56.97 257 ASP A O 1
ATOM 1963 N N . PRO A 1 258 ? -19.207 7.696 30.539 1.00 56.50 258 PRO A N 1
ATOM 1964 C CA . PRO A 1 258 ? -18.884 6.588 31.425 1.00 56.50 258 PRO A CA 1
ATOM 1965 C C . PRO A 1 258 ? -20.130 5.709 31.590 1.00 56.50 258 PRO A C 1
ATOM 1967 O O . PRO A 1 258 ? -21.246 6.236 31.617 1.00 56.50 258 PRO A O 1
ATOM 1970 N N . PRO A 1 259 ? -19.982 4.378 31.731 1.00 56.09 259 PRO A N 1
ATOM 1971 C CA . PRO A 1 259 ? -21.130 3.512 31.942 1.00 56.09 259 PRO A CA 1
ATOM 1972 C C . PRO A 1 259 ? -21.912 4.049 33.139 1.00 56.09 259 PRO A C 1
ATOM 1974 O O . PRO A 1 259 ? -21.368 4.118 34.247 1.00 56.09 259 PRO A O 1
ATOM 1977 N N . ARG A 1 260 ? -23.173 4.456 32.916 1.00 56.88 260 ARG A N 1
ATOM 1978 C CA . ARG A 1 260 ? -24.113 4.713 34.009 1.00 56.88 260 ARG A CA 1
ATOM 1979 C C . ARG A 1 260 ? -24.093 3.450 34.849 1.00 56.88 260 ARG A C 1
ATOM 1981 O O . ARG A 1 260 ? -24.594 2.416 34.410 1.00 56.88 260 ARG A O 1
ATOM 1988 N N . LYS A 1 261 ? -23.444 3.512 36.015 1.00 51.28 261 LYS A N 1
ATOM 1989 C CA . LYS A 1 261 ? -23.577 2.474 37.031 1.00 51.28 261 LYS A CA 1
ATOM 1990 C C . LYS A 1 261 ? -25.076 2.310 37.218 1.00 51.28 261 LYS A C 1
ATOM 1992 O O . LYS A 1 261 ? -25.738 3.273 37.600 1.00 51.28 261 LYS A O 1
ATOM 1997 N N . GLY A 1 262 ? -25.589 1.142 36.840 1.00 53.28 262 GLY A N 1
ATOM 1998 C CA . GLY A 1 262 ? -26.974 0.787 37.078 1.00 53.28 262 GLY A CA 1
ATOM 1999 C C . GLY A 1 262 ? -27.259 1.042 38.547 1.00 53.28 262 GLY A C 1
ATOM 2000 O O . GLY A 1 262 ? -26.599 0.487 39.424 1.00 53.28 262 GLY A O 1
ATOM 2001 N N . SER A 1 263 ? -28.159 1.982 38.790 1.00 48.22 263 SER A N 1
ATOM 2002 C CA . SER A 1 263 ? -28.870 2.083 40.044 1.00 48.22 263 SER A CA 1
ATOM 2003 C C . SER A 1 263 ? -29.741 0.837 40.176 1.00 48.22 263 SER A C 1
ATOM 2005 O O . SER A 1 263 ? -30.578 0.619 39.298 1.00 48.22 263 SER A O 1
ATOM 2007 N N . GLN A 1 264 ? -29.568 0.155 41.312 1.00 39.38 264 GLN A N 1
ATOM 2008 C CA . GLN A 1 264 ? -30.371 -0.942 41.874 1.00 39.38 264 GLN A CA 1
ATOM 2009 C C . GLN A 1 264 ? -29.980 -2.355 41.440 1.00 39.38 264 GLN A C 1
ATOM 2011 O O . GLN A 1 264 ? -30.050 -2.674 40.235 1.00 39.38 264 GLN A O 1
#

Nearest PDB structures (foldseek):
  8eup-assembly1_b  TM=2.512E-01  e=4.324E+00  Schizosaccharomyces pombe
  7dsw-assembly1_A  TM=2.545E-01  e=7.821E+00  Homo sapiens

Foldseek 3Di:
DPAQQDDAADGNVCPDVVVVVVVLVVLLVVQLQVLLVVLLVDPDDQLVVQLVVLLVVLVVVLVVVCVPPSSRHHSNSSNSSSVSSSVSNVVNNVVLVDQLLVVLVVLLVVCVVCVVVLLVVLLVVLCLVVADFAPPVCLVVLVVVADPDACPVVVPDDVVVSVVVLVVLLVSLQSLLSNLLSVCSNVVVPVPPDLVRLLCSQLVSLVVSLSSQSRGPPGHRHNNSSVSSSVSSSVSNVVSVVSNVSSVVVVVVCVVCDPPPDDD

Mean predicted aligned error: 10.05 Å

pLDDT: mean 80.89, std 13.85, range [33.44, 96.38]

Secondary structure (DSSP, 8-state):
---TTEESS--TT--SHHHHHHHHHHHHHHHHHHHHHHHHH-SS--HHHHHHHHHHHHHHHHHHHHTSTT--EEHHHHHHHHHHHHHHHHHHHHHHHS-HHHHHHHHHHHHHHHHHHHHHHHHHHTTTTSSPPPPGGGHHHHHHT---STTHHHHSS-HHHHHHHHHHHHHHHHHHHHHHHHHHHHTTGGGG--THHHHHHHHHHHHHHHHHHTTSTT----THHHHHHHHHHHHHHHHHHHHHHHHHHHHHHHHHS-------

Solvent-accessible surface area (backbone atoms only — not comparable to full-atom values): 13865 Å² total; per-residue (Å²): 143,86,69,53,41,57,19,84,63,62,24,60,81,57,81,44,70,67,62,43,48,51,49,57,49,50,56,24,66,68,36,18,59,54,16,25,50,53,31,67,77,38,93,84,74,54,44,67,61,42,22,53,51,23,32,53,52,28,49,52,52,50,57,56,43,65,79,37,95,78,50,66,48,40,52,46,58,22,54,44,34,8,51,25,19,19,48,15,23,52,50,27,51,52,50,66,74,46,56,60,60,58,52,20,46,52,48,30,53,49,42,63,72,42,40,64,63,48,53,51,50,52,39,53,75,70,43,64,78,75,45,76,69,52,63,75,83,51,36,66,66,40,53,75,72,50,64,84,59,72,59,56,73,52,71,81,43,58,70,72,58,36,52,50,52,50,51,51,46,29,61,70,26,26,61,49,3,46,34,47,42,14,48,37,52,60,68,64,38,70,91,63,74,60,71,62,53,25,25,49,56,19,26,52,52,32,48,54,54,35,58,54,26,46,32,27,72,99,49,78,45,55,69,43,48,26,56,43,12,18,51,22,2,36,52,38,24,49,49,54,52,49,52,45,50,52,52,50,51,57,47,55,52,54,67,75,54,61,81,76,73,77,80,128

Sequence (264 aa):
AAGDGFGWLLAGECNAGLRCVARLIGDGLAVAPLGILIALAFSNISPKRTFVAGLVIGLFIEFLQFFIASGVSQGLSVLMRGVWLAFGVWLGQRMKMAKPGAVAKIIWRLALILLLPYLLVVAVLAGWFSAPWLPVRSFVEQLSNVKMMPLYYHYYTSEPVAMASLLANLFMYAPIGLAVWAMQAVRGALQNRRLIVPVISGACLALVIELGKVLVPLKHPDMTNLLIAAISSLLVYQFASWVENILNGQRSALVLDPPRKGSQ

Radius of gyration: 22.46 Å; Cα contacts (8 Å, |Δi|>4): 293; chains: 1; bounding box: 60×50×68 Å